Protein AF-A0A8J5UEW0-F1 (afdb_monomer_lite)

Organism: NCBI:txid561895

Sequence (190 aa):
MRRNKSIPKELTSQFRVSKKKMQLQKDLALNVPKNSNVEFRISSLPDLPTPSKELQELIFEYKLSSDLYLAMCPPKKQKLSKPKRGSKPINSFIAFRSFYTRAIRHPNYQREISQKLAKLWLTEPSKSIWDQYTESYNNYLSRGNKGLGLVDWLTKVLNIDLTEDIAISQDHFVKPFNSGTVQDIYLFDR

Foldseek 3Di:
DDDDDDDPPVPPDPPDPPPPPPPPDPPPPDDDDPDDPPPVPPPQQDDDDDFDPVLVVLLVVQLVVQVVVPVVDDDDPPDPDDQDPADDQDALLVLVLCQSCVSRPDPVSSVVSSVVSVVCVVVTPCSVSSRSLSVVVNVCSVVVPRPDDSNRVVCVSNVNDCVDPPCPPPPDDDPPPPPDDPPPPPPDDD

Structure (mmCIF, N/CA/C/O backbone):
data_AF-A0A8J5UEW0-F1
#
_entry.id   AF-A0A8J5UEW0-F1
#
loop_
_atom_site.group_PDB
_atom_site.id
_atom_site.type_symbol
_atom_site.label_atom_id
_atom_site.label_alt_id
_atom_site.label_comp_id
_atom_site.label_asym_id
_atom_site.label_entity_id
_atom_site.label_seq_id
_atom_site.pdbx_PDB_ins_code
_atom_site.Cartn_x
_atom_site.Cartn_y
_atom_site.Cartn_z
_atom_site.occupancy
_atom_site.B_iso_or_equiv
_atom_site.auth_seq_id
_atom_site.auth_comp_id
_atom_site.auth_asym_id
_atom_site.auth_atom_id
_atom_site.pdbx_PDB_model_num
ATOM 1 N N . MET A 1 1 ? 45.085 -36.847 19.190 1.00 43.69 1 MET A N 1
ATOM 2 C CA . MET A 1 1 ? 44.506 -37.822 18.236 1.00 43.69 1 MET A CA 1
ATOM 3 C C . MET A 1 1 ? 42.985 -37.689 18.213 1.00 43.69 1 MET A C 1
ATOM 5 O O . MET A 1 1 ? 42.349 -38.006 19.207 1.00 43.69 1 MET A O 1
ATOM 9 N N . ARG A 1 2 ? 42.393 -37.203 17.115 1.00 46.53 2 ARG A N 1
ATOM 10 C CA . ARG A 1 2 ? 40.935 -37.205 16.888 1.00 46.53 2 ARG A CA 1
ATOM 11 C C . ARG A 1 2 ? 40.666 -38.046 15.638 1.00 46.53 2 ARG A C 1
ATOM 13 O O . ARG A 1 2 ? 41.188 -37.729 14.577 1.00 46.53 2 ARG A O 1
ATOM 20 N N . ARG A 1 3 ? 39.933 -39.155 15.781 1.00 54.38 3 ARG A N 1
ATOM 21 C CA . ARG A 1 3 ? 39.561 -40.037 14.664 1.00 54.38 3 ARG A CA 1
ATOM 22 C C . ARG A 1 3 ? 38.287 -39.488 14.026 1.00 54.38 3 ARG A C 1
ATOM 24 O O . ARG A 1 3 ? 37.222 -39.563 14.634 1.00 54.38 3 ARG A O 1
ATOM 31 N N . ASN A 1 4 ? 38.398 -38.936 12.823 1.00 56.78 4 ASN A N 1
ATOM 32 C CA . ASN A 1 4 ? 37.230 -38.574 12.026 1.00 56.78 4 ASN A CA 1
ATOM 33 C C . ASN A 1 4 ? 36.592 -39.870 11.516 1.00 56.78 4 ASN A C 1
ATOM 35 O O . ASN A 1 4 ? 37.207 -40.603 10.745 1.00 56.78 4 ASN A O 1
ATOM 39 N N . LYS A 1 5 ? 35.380 -40.179 11.982 1.00 66.19 5 LYS A N 1
ATOM 40 C CA . LYS A 1 5 ? 34.593 -41.306 11.476 1.00 66.19 5 LYS A CA 1
ATOM 41 C C . LYS A 1 5 ? 34.018 -40.896 10.118 1.00 66.19 5 LYS A C 1
ATOM 43 O O . LYS A 1 5 ? 33.087 -40.097 10.070 1.00 66.19 5 LYS A O 1
ATOM 48 N N . SER A 1 6 ? 34.598 -41.387 9.025 1.00 67.44 6 SER A N 1
ATOM 49 C CA . SER A 1 6 ? 33.998 -41.277 7.695 1.00 67.44 6 SER A CA 1
ATOM 50 C C . SER A 1 6 ? 32.951 -42.375 7.534 1.00 67.44 6 SER A C 1
ATOM 52 O O . SER A 1 6 ? 33.201 -43.543 7.825 1.00 67.44 6 SER A O 1
ATOM 54 N N . ILE A 1 7 ? 31.751 -41.992 7.107 1.00 67.81 7 ILE A N 1
ATOM 55 C CA . ILE A 1 7 ? 30.693 -42.950 6.792 1.00 67.81 7 ILE A CA 1
ATOM 56 C C . ILE A 1 7 ? 31.033 -43.570 5.424 1.00 67.81 7 ILE A C 1
ATOM 58 O O . ILE A 1 7 ? 31.293 -42.816 4.479 1.00 67.81 7 ILE A O 1
ATOM 62 N N . PRO A 1 8 ? 31.061 -44.909 5.294 1.00 68.62 8 PRO A N 1
ATOM 63 C CA . PRO A 1 8 ? 31.272 -45.583 4.017 1.00 68.62 8 PRO A CA 1
ATOM 64 C C . PRO A 1 8 ? 30.223 -45.147 2.987 1.00 68.62 8 PRO A C 1
ATOM 66 O O . PRO A 1 8 ? 29.026 -45.137 3.274 1.00 68.62 8 PRO A O 1
ATOM 69 N N . LYS A 1 9 ? 30.667 -44.809 1.771 1.00 61.69 9 LYS A N 1
ATOM 70 C CA . LYS A 1 9 ? 29.805 -44.325 0.672 1.00 61.69 9 LYS A CA 1
ATOM 71 C C . LYS A 1 9 ? 28.766 -45.354 0.197 1.00 61.69 9 LYS A C 1
ATOM 73 O O . LYS A 1 9 ? 27.852 -44.998 -0.536 1.00 61.69 9 LYS A O 1
ATOM 78 N N . GLU A 1 10 ? 28.886 -46.603 0.634 1.00 64.31 10 GLU A N 1
ATOM 79 C CA . GLU A 1 10 ? 27.946 -47.683 0.320 1.00 64.31 10 GLU A CA 1
ATOM 80 C C . GLU A 1 10 ? 26.685 -47.662 1.201 1.00 64.31 10 GLU A C 1
ATOM 82 O O . GLU A 1 10 ? 25.682 -48.272 0.848 1.00 64.31 10 GLU A O 1
ATOM 87 N N . LEU A 1 11 ? 26.690 -46.916 2.315 1.00 60.38 11 LEU A N 1
ATOM 88 C CA . LEU A 1 11 ? 25.550 -46.823 3.241 1.00 60.38 11 LEU A CA 1
ATOM 89 C C . LEU A 1 11 ? 24.640 -45.611 2.989 1.00 60.38 11 LEU A C 1
ATOM 91 O O . LEU A 1 11 ? 23.626 -45.439 3.665 1.00 60.38 11 LEU A O 1
ATOM 95 N N . THR A 1 12 ? 24.957 -44.761 2.009 1.00 60.03 12 THR A N 1
ATOM 96 C CA . THR A 1 12 ? 24.064 -43.666 1.612 1.00 60.03 12 THR A CA 1
ATOM 97 C C . THR A 1 12 ? 23.025 -44.168 0.614 1.00 60.03 12 THR A C 1
ATOM 99 O O . THR A 1 12 ? 23.219 -44.085 -0.598 1.00 60.03 12 THR A O 1
ATOM 102 N N . SER A 1 13 ? 21.907 -44.678 1.134 1.00 64.50 13 SER A N 1
ATOM 103 C CA . SER A 1 13 ? 20.692 -44.937 0.355 1.00 64.50 13 SER A CA 1
ATOM 104 C C . SER A 1 13 ? 20.211 -43.637 -0.303 1.00 64.50 13 SER A C 1
ATOM 106 O O . SER A 1 13 ? 19.768 -42.701 0.368 1.00 64.50 13 SER A O 1
ATOM 108 N N . GLN A 1 14 ? 20.339 -43.547 -1.629 1.00 63.66 14 GLN A N 1
ATOM 109 C CA . GLN A 1 14 ? 19.833 -42.421 -2.409 1.00 63.66 14 GLN A CA 1
ATOM 110 C C . GLN A 1 14 ? 18.328 -42.592 -2.627 1.00 63.66 14 GLN A C 1
ATOM 112 O O . GLN A 1 14 ? 17.890 -43.149 -3.632 1.00 63.66 14 GLN A O 1
ATOM 117 N N . PHE A 1 15 ? 17.517 -42.075 -1.707 1.00 56.38 15 PHE A N 1
ATOM 118 C CA . PHE A 1 15 ? 16.085 -41.920 -1.947 1.00 56.38 15 PHE A CA 1
ATOM 119 C C . PHE A 1 15 ? 15.860 -40.881 -3.054 1.00 56.38 15 PHE A C 1
ATOM 121 O O . PHE A 1 15 ? 15.838 -39.673 -2.816 1.00 56.38 15 PHE A O 1
ATOM 128 N N . ARG A 1 16 ? 15.700 -41.343 -4.298 1.00 60.16 16 ARG A N 1
ATOM 129 C CA . ARG A 1 16 ? 15.224 -40.510 -5.407 1.00 60.16 16 ARG A CA 1
ATOM 130 C C . ARG A 1 16 ? 13.700 -40.486 -5.387 1.00 60.16 16 ARG A C 1
ATOM 132 O O . ARG A 1 16 ? 13.048 -41.417 -5.849 1.00 60.16 16 ARG A O 1
ATOM 139 N N . VAL A 1 17 ? 13.124 -39.397 -4.884 1.00 55.06 17 VAL A N 1
ATOM 140 C CA . VAL A 1 17 ? 11.688 -39.125 -5.028 1.00 55.06 17 VAL A CA 1
ATOM 141 C C . VAL A 1 17 ? 11.421 -38.726 -6.480 1.00 55.06 17 VAL A C 1
ATOM 143 O O . VAL A 1 17 ? 11.610 -37.575 -6.876 1.00 55.06 17 VAL A O 1
ATOM 146 N N . SER A 1 18 ? 11.001 -39.693 -7.294 1.00 58.31 18 SER A N 1
ATOM 147 C CA . SER A 1 18 ? 10.461 -39.428 -8.627 1.00 58.31 18 SER A CA 1
ATOM 148 C C . SER A 1 18 ? 9.127 -38.695 -8.481 1.00 58.31 18 SER A C 1
ATOM 150 O O . SER A 1 18 ? 8.118 -39.281 -8.090 1.00 58.31 18 SER A O 1
ATOM 152 N N . LYS A 1 19 ? 9.099 -37.393 -8.787 1.00 56.19 19 LYS A N 1
ATOM 153 C CA . LYS A 1 19 ? 7.843 -36.656 -8.967 1.00 56.19 19 LYS A CA 1
ATOM 154 C C . LYS A 1 19 ? 7.240 -37.063 -10.310 1.00 56.19 19 LYS A C 1
ATOM 156 O O . LYS A 1 19 ? 7.406 -36.362 -11.307 1.00 56.19 19 LYS A O 1
ATOM 161 N N . LYS A 1 20 ? 6.540 -38.198 -10.339 1.00 48.06 20 LYS A N 1
ATOM 162 C CA . LYS A 1 20 ? 5.693 -38.585 -11.470 1.00 48.06 20 LYS A CA 1
ATOM 163 C C . LYS A 1 20 ? 4.525 -37.595 -11.528 1.00 48.06 20 LYS A C 1
ATOM 165 O O . LYS A 1 20 ? 3.520 -37.761 -10.846 1.00 48.06 20 LYS A O 1
ATOM 170 N N . LYS A 1 21 ? 4.687 -36.509 -12.289 1.00 51.16 21 LYS A N 1
ATOM 171 C CA . LYS A 1 21 ? 3.573 -35.634 -12.675 1.00 51.16 21 LYS A CA 1
ATOM 172 C C . LYS A 1 21 ? 2.594 -36.510 -13.455 1.00 51.16 21 LYS A C 1
ATOM 174 O O . LYS A 1 21 ? 2.909 -36.917 -14.569 1.00 51.16 21 LYS A O 1
ATOM 179 N N . MET A 1 22 ? 1.440 -36.823 -12.868 1.00 47.78 22 MET A N 1
ATOM 180 C CA . MET A 1 22 ? 0.309 -37.325 -13.641 1.00 47.78 22 MET A CA 1
ATOM 181 C C . MET A 1 22 ? -0.036 -36.252 -14.674 1.00 47.78 22 MET A C 1
ATOM 183 O O . MET A 1 22 ? -0.517 -35.172 -14.330 1.00 47.78 22 MET A O 1
ATOM 187 N N . GLN A 1 23 ? 0.285 -36.518 -15.937 1.00 47.91 23 GLN A N 1
ATOM 188 C CA . GLN A 1 23 ? -0.307 -35.804 -17.056 1.00 47.91 23 GLN A CA 1
ATOM 189 C C . GLN A 1 23 ? -1.750 -36.288 -17.155 1.00 47.91 23 GLN A C 1
ATOM 191 O O . GLN A 1 23 ? -2.032 -37.344 -17.711 1.00 47.91 23 GLN A O 1
ATOM 196 N N . LEU A 1 24 ? -2.649 -35.528 -16.537 1.00 49.44 24 LEU A N 1
ATOM 197 C CA . LEU A 1 24 ? -4.068 -35.593 -16.841 1.00 49.44 24 LEU A CA 1
ATOM 198 C C . LEU A 1 24 ? -4.224 -35.143 -18.298 1.00 49.44 24 LEU A C 1
ATOM 200 O O . LEU A 1 24 ? -3.805 -34.037 -18.656 1.00 49.44 24 LEU A O 1
ATOM 204 N N . GLN A 1 25 ? -4.732 -36.056 -19.124 1.00 48.84 25 GLN A N 1
ATOM 205 C CA . GLN A 1 25 ? -5.026 -35.864 -20.540 1.00 48.84 25 GLN A CA 1
ATOM 206 C C . GLN A 1 25 ? -5.839 -34.578 -20.726 1.00 48.84 25 GLN A C 1
ATOM 208 O O . GLN A 1 25 ? -6.901 -34.403 -20.132 1.00 48.84 25 GLN A O 1
ATOM 213 N N . LYS A 1 26 ? -5.300 -33.654 -21.525 1.00 46.47 26 LYS A N 1
ATOM 214 C CA . LYS A 1 26 ? -5.971 -32.429 -21.969 1.00 46.47 26 LYS A CA 1
ATOM 215 C C .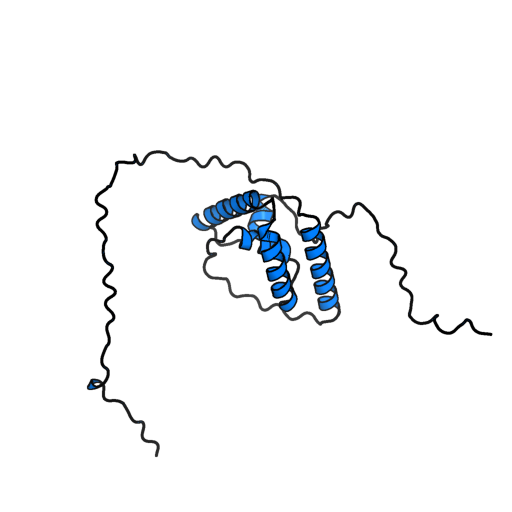 LYS A 1 26 ? -6.504 -32.647 -23.381 1.00 46.47 26 LYS A C 1
ATOM 217 O O . LYS A 1 26 ? -6.126 -31.927 -24.298 1.00 46.47 26 LYS A O 1
ATOM 222 N N . ASP A 1 27 ? -7.389 -33.620 -23.534 1.00 47.81 27 ASP A N 1
ATOM 223 C CA . ASP A 1 27 ? -8.123 -33.828 -24.779 1.00 47.81 27 ASP A CA 1
ATOM 224 C C . ASP A 1 27 ? -9.515 -33.212 -24.629 1.00 47.81 27 ASP A C 1
ATOM 226 O O . ASP A 1 27 ? -10.504 -33.889 -24.392 1.00 47.81 27 ASP A O 1
ATOM 230 N N . LEU A 1 28 ? -9.543 -31.878 -24.677 1.00 53.53 28 LEU A N 1
ATOM 231 C CA . LEU A 1 28 ? -10.716 -31.033 -24.943 1.00 53.53 28 LEU A CA 1
ATOM 232 C C . LEU A 1 28 ? -10.195 -29.637 -25.322 1.00 53.53 28 LEU A C 1
ATOM 234 O O . LEU A 1 28 ? -10.480 -28.617 -24.698 1.00 53.53 28 LEU A O 1
ATOM 238 N N . ALA A 1 29 ? -9.339 -29.609 -26.344 1.00 44.78 29 ALA A N 1
ATOM 239 C CA . ALA A 1 29 ? -8.960 -28.383 -27.026 1.00 44.78 29 ALA A CA 1
ATOM 240 C C . ALA A 1 29 ? -10.118 -27.968 -27.945 1.00 44.78 29 ALA A C 1
ATOM 242 O O . ALA A 1 29 ? -10.116 -28.236 -29.144 1.00 44.78 29 ALA A O 1
ATOM 243 N N . LEU A 1 30 ? -11.129 -27.319 -27.364 1.00 49.38 30 LEU A N 1
ATOM 244 C CA . LEU A 1 30 ? -12.015 -26.454 -28.132 1.00 49.38 30 LEU A CA 1
ATOM 245 C C . LEU A 1 30 ? -11.157 -25.338 -28.734 1.00 49.38 30 LEU A C 1
ATOM 247 O O . LEU A 1 30 ? -10.489 -24.592 -28.017 1.00 49.38 30 LEU A O 1
ATOM 251 N N . ASN A 1 31 ? -11.159 -25.288 -30.064 1.00 49.03 31 ASN A N 1
ATOM 252 C CA . ASN A 1 31 ? -10.613 -24.221 -30.889 1.00 49.03 31 ASN A CA 1
ATOM 253 C C . ASN A 1 31 ? -11.054 -22.850 -30.357 1.00 49.03 31 ASN A C 1
ATOM 255 O O . ASN A 1 31 ? -12.160 -22.396 -30.638 1.00 49.03 31 ASN A O 1
ATOM 259 N N . VAL A 1 32 ? -10.174 -22.176 -29.617 1.00 49.72 32 VAL A N 1
ATOM 260 C CA . VAL A 1 32 ? -10.282 -20.735 -29.392 1.00 49.72 32 VAL A CA 1
ATOM 261 C C . VAL A 1 32 ? -9.340 -20.075 -30.395 1.00 49.72 32 VAL A C 1
ATOM 263 O O . VAL A 1 32 ? -8.130 -20.320 -30.328 1.00 49.72 32 VAL A O 1
ATOM 266 N N . PRO A 1 33 ? -9.851 -19.275 -31.345 1.00 43.28 33 PRO A N 1
ATOM 267 C CA . PRO A 1 33 ? -9.000 -18.575 -32.288 1.00 43.28 33 PRO A CA 1
ATOM 268 C C . PRO A 1 33 ? -8.053 -17.642 -31.526 1.00 43.28 33 PRO A C 1
ATOM 270 O O . PRO A 1 33 ? -8.458 -16.664 -30.900 1.00 43.28 33 PRO A O 1
ATOM 273 N N . LYS A 1 34 ? -6.756 -17.959 -31.599 1.00 51.38 34 LYS A N 1
ATOM 274 C CA . LYS A 1 34 ? -5.645 -17.050 -31.308 1.00 51.38 34 LYS A CA 1
ATOM 275 C C . LYS A 1 34 ? -5.620 -15.969 -32.386 1.00 51.38 34 LYS A C 1
ATOM 277 O O . LYS A 1 34 ? -4.849 -16.063 -33.333 1.00 51.38 34 LYS A O 1
ATOM 282 N N . ASN A 1 35 ? -6.491 -14.975 -32.271 1.00 48.69 35 ASN A N 1
ATOM 283 C CA . ASN A 1 35 ? -6.256 -13.667 -32.867 1.00 48.69 35 ASN A CA 1
ATOM 284 C C . ASN A 1 35 ? -7.244 -12.643 -32.312 1.00 48.69 35 ASN A C 1
ATOM 286 O O . ASN A 1 35 ? -8.293 -12.365 -32.882 1.00 48.69 35 ASN A O 1
ATOM 290 N N . SER A 1 36 ? -6.848 -12.017 -31.217 1.00 48.09 36 SER A N 1
ATOM 291 C CA . SER A 1 36 ? -6.973 -10.576 -31.134 1.00 48.09 36 SER A CA 1
ATOM 292 C C . SER A 1 36 ? -5.679 -10.075 -30.519 1.00 48.09 36 SER A C 1
ATOM 294 O O . SER A 1 36 ? -5.287 -10.463 -29.418 1.00 48.09 36 SER A O 1
ATOM 296 N N . ASN A 1 37 ? -4.977 -9.228 -31.267 1.00 42.00 37 ASN A N 1
ATOM 297 C CA . ASN A 1 37 ? -4.178 -8.195 -30.643 1.00 42.00 37 ASN A CA 1
ATOM 298 C C . ASN A 1 37 ? -5.144 -7.454 -29.717 1.00 42.00 37 ASN A C 1
ATOM 300 O O . ASN A 1 37 ? -5.908 -6.603 -30.168 1.00 42.00 37 ASN A O 1
ATOM 304 N N . VAL A 1 38 ? -5.177 -7.837 -28.439 1.00 45.97 38 VAL A N 1
ATOM 305 C CA . VAL A 1 38 ? -5.709 -6.975 -27.392 1.00 45.97 38 VAL A CA 1
ATOM 306 C C . VAL A 1 38 ? -4.679 -5.868 -27.295 1.00 45.97 38 VAL A C 1
ATOM 308 O O . VAL A 1 38 ? -3.729 -5.914 -26.516 1.00 45.97 38 VAL A O 1
ATOM 311 N N . GLU A 1 39 ? -4.812 -4.922 -28.215 1.00 41.97 39 GLU A N 1
ATOM 312 C CA . GLU A 1 39 ? -4.290 -3.587 -28.081 1.00 41.97 39 GLU A CA 1
ATOM 313 C C . GLU A 1 39 ? -4.858 -3.117 -26.746 1.00 41.97 39 GLU A C 1
ATOM 315 O O . GLU A 1 39 ? -6.046 -2.811 -26.627 1.00 41.97 39 GLU A O 1
ATOM 320 N N . PHE A 1 40 ? -4.048 -3.250 -25.691 1.00 47.25 40 PHE A N 1
ATOM 321 C CA . PHE A 1 40 ? -4.370 -2.715 -24.385 1.00 47.25 40 PHE A CA 1
ATOM 322 C C . PHE A 1 40 ? -4.591 -1.238 -24.640 1.00 47.25 40 PHE A C 1
ATOM 324 O O . PHE A 1 40 ? -3.628 -0.489 -24.805 1.00 47.25 40 PHE A O 1
ATOM 331 N N . ARG A 1 41 ? -5.860 -0.838 -24.755 1.00 45.38 41 ARG A N 1
ATOM 332 C CA . ARG A 1 41 ? -6.249 0.557 -24.681 1.00 45.38 41 ARG A CA 1
ATOM 333 C C . ARG A 1 41 ? -5.674 1.008 -23.358 1.00 45.38 41 ARG A C 1
ATOM 335 O O . ARG A 1 41 ? -6.154 0.595 -22.307 1.00 45.38 41 ARG A O 1
ATOM 342 N N . ILE A 1 42 ? -4.572 1.745 -23.422 1.00 51.62 42 ILE A N 1
ATOM 343 C CA . ILE A 1 42 ? -3.993 2.401 -22.265 1.00 51.62 42 ILE A CA 1
ATOM 344 C C . ILE A 1 42 ? -5.016 3.484 -21.942 1.00 51.62 42 ILE A C 1
ATOM 346 O O . ILE A 1 42 ? -4.916 4.612 -22.412 1.00 51.62 42 ILE A O 1
ATOM 350 N N . SER A 1 43 ? -6.073 3.106 -21.223 1.00 58.41 43 SER A N 1
ATOM 351 C CA . SER A 1 43 ? -6.799 4.048 -20.398 1.00 58.41 43 SER A CA 1
ATOM 352 C C . SER A 1 43 ? -5.726 4.735 -19.570 1.00 58.41 43 SER A C 1
ATOM 354 O O . SER A 1 43 ? -4.924 4.055 -18.920 1.00 58.41 43 SER A O 1
ATOM 356 N N . SER A 1 44 ? -5.645 6.059 -19.684 1.00 74.44 44 SER A N 1
ATOM 357 C CA . SER A 1 44 ? -4.812 6.876 -18.808 1.00 74.44 44 SER A CA 1
ATOM 358 C C . SER A 1 44 ? -4.969 6.362 -17.380 1.00 74.44 44 SER A C 1
ATOM 360 O O . SER A 1 44 ? -6.095 6.075 -16.963 1.00 74.44 44 SER A O 1
ATOM 362 N N . LEU A 1 45 ? -3.851 6.164 -16.673 1.00 84.19 45 LEU A N 1
ATOM 363 C CA . LEU A 1 45 ? -3.927 5.652 -15.310 1.00 84.19 45 LEU A CA 1
ATOM 364 C C . LEU A 1 45 ? -4.833 6.569 -14.479 1.00 84.19 45 LEU A C 1
ATOM 366 O O . LEU A 1 45 ? -4.759 7.786 -14.650 1.00 84.19 45 LEU A O 1
ATOM 370 N N . PRO A 1 46 ? -5.687 5.998 -13.616 1.00 87.38 46 PRO A N 1
ATOM 371 C CA . PRO A 1 46 ? -6.559 6.795 -12.770 1.00 87.38 46 PRO A CA 1
ATOM 372 C C . PRO A 1 46 ? -5.731 7.672 -11.829 1.00 87.38 46 PRO A C 1
ATOM 374 O O . PRO A 1 46 ? -4.628 7.291 -11.417 1.00 87.38 46 PRO A O 1
ATOM 377 N N . ASP A 1 47 ? -6.295 8.812 -11.446 1.00 87.94 47 ASP A N 1
ATOM 378 C CA . ASP A 1 47 ? -5.727 9.663 -10.404 1.00 87.94 47 ASP A CA 1
ATOM 379 C C . ASP A 1 47 ? -5.663 8.928 -9.062 1.00 87.94 47 ASP A C 1
ATOM 381 O O . ASP A 1 47 ? -6.374 7.940 -8.835 1.00 87.94 47 ASP A O 1
ATOM 385 N N . LEU A 1 48 ? -4.797 9.412 -8.165 1.00 87.44 48 LEU A N 1
ATOM 386 C CA . LEU A 1 48 ? -4.660 8.819 -6.839 1.00 87.44 48 LEU A CA 1
ATOM 387 C C . LEU A 1 48 ? -6.013 8.805 -6.117 1.00 87.44 48 LEU A C 1
ATOM 389 O O . LEU A 1 48 ? -6.680 9.839 -6.039 1.00 87.44 48 LEU A O 1
ATOM 393 N N . PRO A 1 49 ? -6.404 7.665 -5.525 1.00 89.06 49 PRO A N 1
ATOM 394 C CA . PRO A 1 49 ? -7.637 7.600 -4.770 1.00 89.06 49 PRO A CA 1
ATOM 395 C C . PRO A 1 49 ? -7.526 8.462 -3.515 1.00 89.06 49 PRO A C 1
ATOM 397 O O . PRO A 1 49 ? -6.530 8.392 -2.786 1.00 89.06 49 PRO A O 1
ATOM 400 N N . THR A 1 50 ? -8.581 9.220 -3.220 1.00 86.50 50 THR A N 1
ATOM 401 C CA . THR A 1 50 ? -8.706 9.906 -1.934 1.00 86.50 50 THR A CA 1
ATOM 402 C C . THR A 1 50 ? -8.771 8.855 -0.821 1.00 86.50 50 THR A C 1
ATOM 404 O O . THR A 1 50 ? -9.695 8.036 -0.821 1.00 86.50 50 THR A O 1
ATOM 407 N N . PRO A 1 51 ? -7.810 8.833 0.121 1.00 87.25 51 PRO A N 1
ATOM 408 C CA . PRO A 1 51 ? -7.805 7.843 1.189 1.00 87.25 51 PRO A CA 1
ATOM 409 C C . PRO A 1 51 ? -9.007 8.045 2.116 1.00 87.25 51 PRO A C 1
ATOM 411 O O . PRO A 1 51 ? -9.406 9.181 2.381 1.00 87.25 51 PRO A O 1
ATOM 414 N N . SER A 1 52 ? -9.562 6.949 2.635 1.00 88.31 52 SER A N 1
ATOM 415 C CA . SER A 1 52 ? -10.620 6.991 3.650 1.00 88.31 52 SER A CA 1
ATOM 416 C C . SER A 1 52 ? -10.154 7.727 4.916 1.00 88.31 52 SER A C 1
ATOM 418 O O . SER A 1 52 ? -8.963 7.747 5.225 1.00 88.31 52 SER A O 1
ATOM 420 N N . LYS A 1 53 ? -11.080 8.338 5.670 1.00 88.25 53 LYS A N 1
ATOM 421 C CA . LYS A 1 53 ? -10.735 9.083 6.901 1.00 88.25 53 LYS A CA 1
ATOM 422 C C . LYS A 1 53 ? -9.963 8.218 7.900 1.00 88.25 53 LYS A C 1
ATOM 424 O O . LYS A 1 53 ? -8.930 8.637 8.403 1.00 88.25 53 LYS A O 1
ATOM 429 N N . GLU A 1 54 ? -10.410 6.979 8.090 1.00 89.19 54 GLU A N 1
ATOM 430 C CA . GLU A 1 54 ? -9.751 6.006 8.966 1.00 89.19 54 GLU A CA 1
ATOM 431 C C . GLU A 1 54 ? -8.307 5.713 8.518 1.00 89.19 54 GLU A C 1
ATOM 433 O O . GLU A 1 54 ? -7.387 5.652 9.333 1.00 89.19 54 GLU A O 1
ATOM 438 N N . LEU A 1 55 ? -8.080 5.590 7.205 1.00 89.88 55 LEU A N 1
ATOM 439 C CA . LEU A 1 55 ? -6.746 5.408 6.640 1.00 89.88 55 LEU A CA 1
ATOM 440 C C . LEU A 1 55 ? -5.867 6.651 6.840 1.00 89.88 55 LEU A C 1
ATOM 442 O O . LEU A 1 55 ? -4.693 6.513 7.179 1.00 89.88 55 LEU A O 1
ATOM 446 N N . GLN A 1 56 ? -6.419 7.852 6.653 1.00 90.19 56 GLN A N 1
ATOM 447 C CA . GLN A 1 56 ? -5.702 9.113 6.866 1.00 90.19 56 GLN A CA 1
ATOM 448 C C . GLN A 1 56 ? -5.250 9.268 8.321 1.00 90.19 56 GLN A C 1
ATOM 450 O O . GLN A 1 56 ? -4.071 9.527 8.565 1.00 90.19 56 GLN A O 1
ATOM 455 N N . GLU A 1 57 ? -6.160 9.059 9.273 1.00 90.81 57 GLU A N 1
ATOM 456 C CA . GLU A 1 57 ? -5.880 9.124 10.711 1.00 90.81 57 GLU A CA 1
ATOM 457 C C . GLU A 1 57 ? -4.801 8.115 11.110 1.00 90.81 57 GLU A C 1
ATOM 459 O O . GLU A 1 57 ? -3.828 8.474 11.775 1.00 90.81 57 GLU A O 1
ATOM 464 N N . LEU A 1 58 ? -4.914 6.877 10.617 1.00 90.94 58 LEU A N 1
ATOM 465 C CA . LEU A 1 58 ? -3.929 5.831 10.857 1.00 90.94 58 LEU A CA 1
ATOM 466 C C . LEU A 1 58 ? -2.534 6.237 10.364 1.00 90.94 58 LEU A C 1
ATOM 468 O O . LEU A 1 58 ? -1.543 6.094 11.078 1.00 90.94 58 LEU A O 1
ATOM 472 N N . ILE A 1 59 ? -2.430 6.712 9.123 1.00 89.75 59 ILE A N 1
ATOM 473 C CA . ILE A 1 59 ? -1.139 7.105 8.547 1.00 89.75 59 ILE A CA 1
ATOM 474 C C . ILE A 1 59 ? -0.549 8.274 9.334 1.00 89.75 59 ILE A C 1
ATOM 476 O O . ILE A 1 59 ? 0.650 8.271 9.617 1.00 89.75 59 ILE A O 1
ATOM 480 N N . PHE A 1 60 ? -1.381 9.248 9.703 1.00 89.06 60 PHE A N 1
ATOM 481 C CA . PHE A 1 60 ? -0.965 10.417 10.464 1.00 89.06 60 PHE A CA 1
ATOM 482 C C . PHE A 1 60 ? -0.411 10.038 11.845 1.00 89.06 60 PHE A C 1
ATOM 484 O O . PHE A 1 60 ? 0.698 10.452 12.187 1.00 89.06 60 PHE A O 1
ATOM 491 N N . GLU A 1 61 ? -1.116 9.185 12.595 1.00 89.75 61 GLU A N 1
ATOM 492 C CA . GLU A 1 61 ? -0.696 8.685 13.912 1.00 89.75 61 GLU A CA 1
ATOM 493 C C . GLU A 1 61 ? 0.701 8.040 13.851 1.00 89.75 61 GLU A C 1
ATOM 495 O O . GLU A 1 61 ? 1.601 8.359 14.639 1.00 89.75 61 GLU A O 1
ATOM 500 N N . TYR A 1 62 ? 0.916 7.156 12.874 1.00 89.19 62 TYR A N 1
ATOM 501 C CA . TYR A 1 62 ? 2.188 6.447 12.727 1.00 89.19 62 TYR A CA 1
ATOM 502 C C . TYR A 1 62 ? 3.304 7.316 12.153 1.00 89.19 62 TYR A C 1
ATOM 504 O O . TYR A 1 62 ? 4.472 7.082 12.477 1.00 89.19 62 TYR A O 1
ATOM 512 N N . LYS A 1 63 ? 2.978 8.308 11.318 1.00 86.69 63 LYS A N 1
ATOM 513 C CA . LYS A 1 63 ? 3.950 9.286 10.821 1.00 86.69 63 LYS A CA 1
ATOM 514 C C . LYS A 1 63 ? 4.480 10.124 11.982 1.00 86.69 63 LYS A C 1
ATOM 516 O O . LYS A 1 63 ? 5.682 10.099 12.226 1.00 86.69 63 LYS A O 1
ATOM 521 N N . LEU A 1 64 ? 3.589 10.719 12.779 1.00 85.69 64 LEU A N 1
ATOM 522 C CA . LEU A 1 64 ? 3.954 11.491 13.970 1.00 85.69 64 LEU A CA 1
ATOM 523 C C . LEU A 1 64 ? 4.804 10.662 14.945 1.00 85.69 64 LEU A C 1
ATOM 525 O O . LEU A 1 64 ? 5.864 11.098 15.389 1.00 85.69 64 LEU A O 1
ATOM 529 N N . SER A 1 65 ? 4.382 9.427 15.223 1.00 85.00 65 SER A N 1
ATOM 530 C CA . SER A 1 65 ? 5.117 8.512 16.105 1.00 85.00 65 SER A CA 1
ATOM 531 C C . SER A 1 65 ? 6.507 8.156 15.563 1.00 85.00 65 SER A C 1
ATOM 533 O O . SER A 1 65 ? 7.470 8.036 16.326 1.00 85.00 65 SER A O 1
ATOM 535 N N . SER A 1 66 ? 6.629 7.977 14.244 1.00 83.69 66 SER A N 1
ATOM 536 C CA . SER A 1 66 ? 7.903 7.710 13.571 1.00 83.69 66 SER A CA 1
ATOM 537 C C . SER A 1 66 ? 8.832 8.923 13.627 1.00 83.69 66 SER A C 1
ATOM 539 O O . SER A 1 66 ? 10.025 8.752 13.874 1.00 83.69 66 SER A O 1
ATOM 541 N N . ASP A 1 67 ? 8.303 10.129 13.436 1.00 82.12 67 ASP A N 1
ATOM 542 C CA . ASP A 1 67 ? 9.080 11.370 13.426 1.00 82.12 67 ASP A CA 1
ATOM 543 C C . ASP A 1 67 ? 9.591 11.722 14.827 1.00 82.12 67 ASP A C 1
ATOM 545 O O . ASP A 1 67 ? 10.776 12.012 14.996 1.00 82.12 67 ASP A O 1
ATOM 549 N N . LEU A 1 68 ? 8.751 11.572 15.857 1.00 82.81 68 LEU A N 1
ATOM 550 C CA . LEU A 1 68 ? 9.165 11.720 17.257 1.00 82.81 68 LEU A CA 1
ATOM 551 C C . LEU A 1 68 ? 10.271 10.726 17.626 1.00 82.81 68 LEU A C 1
ATOM 553 O O . LEU A 1 68 ? 11.253 11.087 18.274 1.00 82.81 68 LEU A O 1
ATOM 557 N N . TYR A 1 69 ? 10.155 9.474 17.177 1.00 80.12 69 TYR A N 1
ATOM 558 C CA . TYR A 1 69 ? 11.203 8.479 17.395 1.00 80.12 69 TYR A CA 1
ATOM 559 C C . TYR A 1 69 ? 12.523 8.876 16.718 1.00 80.12 69 TYR A C 1
ATOM 561 O O . TYR A 1 69 ? 13.592 8.724 17.311 1.00 80.12 69 TYR A O 1
ATOM 569 N N . LEU A 1 70 ? 12.460 9.389 15.485 1.00 78.81 70 LEU A N 1
ATOM 570 C CA . LEU A 1 70 ? 13.636 9.861 14.752 1.00 78.81 70 LEU A CA 1
ATOM 571 C C . LEU A 1 70 ? 14.270 11.099 15.396 1.00 78.81 70 LEU A C 1
ATOM 573 O O . LEU A 1 70 ? 15.489 11.213 15.363 1.00 78.81 70 LEU A O 1
ATOM 577 N N . ALA A 1 71 ? 13.483 11.986 16.007 1.00 80.56 71 ALA A N 1
ATOM 578 C CA . ALA A 1 71 ? 14.002 13.134 16.749 1.00 80.56 71 ALA A CA 1
ATOM 579 C C . ALA A 1 71 ? 14.747 12.714 18.030 1.00 80.56 71 ALA A C 1
ATOM 581 O O . ALA A 1 71 ? 15.753 13.319 18.392 1.00 80.56 71 ALA A O 1
ATOM 582 N N . MET A 1 72 ? 14.284 11.655 18.702 1.00 80.00 72 MET A N 1
ATOM 583 C CA . MET A 1 72 ? 14.889 11.161 19.947 1.00 80.00 72 MET A CA 1
ATOM 584 C C . MET A 1 72 ? 16.092 10.233 19.734 1.00 80.00 72 MET A C 1
ATOM 586 O O . MET A 1 72 ? 16.879 10.024 20.657 1.00 80.00 72 MET A O 1
ATOM 590 N N . CYS A 1 73 ? 16.239 9.636 18.549 1.00 73.19 73 CYS A N 1
ATOM 591 C CA . CYS A 1 73 ? 17.297 8.672 18.261 1.00 73.19 73 CYS A CA 1
ATOM 592 C C . CYS A 1 73 ? 18.297 9.229 17.240 1.00 73.19 73 CYS A C 1
ATOM 594 O O . CYS A 1 73 ? 17.889 9.701 16.182 1.00 73.19 73 CYS A O 1
ATOM 596 N N . PRO A 1 74 ? 19.617 9.091 17.465 1.00 69.12 74 PRO A N 1
ATOM 597 C CA . PRO A 1 74 ? 20.600 9.533 16.486 1.00 69.12 74 PRO A CA 1
ATOM 598 C C . PRO A 1 74 ? 20.403 8.798 15.149 1.00 69.12 74 PRO A C 1
ATOM 600 O O . PRO A 1 74 ? 20.086 7.597 15.139 1.00 69.12 74 PRO A O 1
ATOM 603 N N . PRO A 1 75 ? 20.613 9.479 14.007 1.00 67.75 75 PRO A N 1
ATOM 604 C CA . PRO A 1 75 ? 20.394 8.896 12.694 1.00 67.75 75 PRO A CA 1
ATOM 605 C C . PRO A 1 75 ? 21.297 7.676 12.512 1.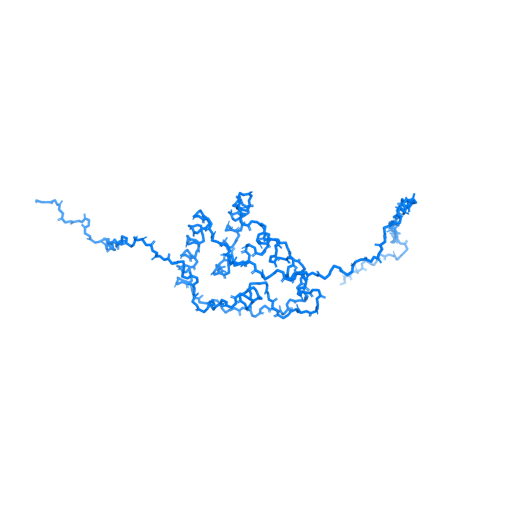00 67.75 75 PRO A C 1
ATOM 607 O O . PRO A 1 75 ? 22.523 7.769 12.410 1.00 67.75 75 PRO A O 1
ATOM 610 N N . LYS A 1 76 ? 20.689 6.488 12.456 1.00 67.31 76 LYS A N 1
ATOM 611 C CA . LYS A 1 76 ? 21.415 5.275 12.078 1.00 67.31 76 LYS A CA 1
ATOM 612 C C . LYS A 1 76 ? 21.795 5.405 10.609 1.00 67.31 76 LYS A C 1
ATOM 614 O O . LYS A 1 76 ? 20.923 5.601 9.764 1.00 67.31 76 LYS A O 1
ATOM 619 N N . LYS A 1 77 ? 23.091 5.264 10.301 1.00 64.50 77 LYS A N 1
ATOM 620 C CA . LYS A 1 77 ? 23.592 5.212 8.920 1.00 64.50 77 LYS A CA 1
ATOM 621 C C . LYS A 1 77 ? 22.756 4.199 8.138 1.00 64.50 77 LYS A C 1
ATOM 623 O O . LYS A 1 77 ? 22.767 3.007 8.461 1.00 64.50 77 LYS A O 1
ATOM 628 N N . GLN A 1 78 ? 22.010 4.675 7.143 1.00 59.25 78 GLN A N 1
ATOM 629 C CA . GLN A 1 78 ? 21.260 3.804 6.250 1.00 59.25 78 GLN A CA 1
ATOM 630 C C . GLN A 1 78 ? 22.273 2.904 5.545 1.00 59.25 78 GLN A C 1
ATOM 632 O O . GLN A 1 78 ? 23.105 3.365 4.766 1.00 59.25 78 GLN A O 1
ATOM 637 N N . LYS A 1 79 ? 22.254 1.605 5.857 1.00 55.91 79 LYS A N 1
ATOM 638 C CA . LYS A 1 79 ? 23.023 0.636 5.078 1.00 55.91 79 LYS A CA 1
ATOM 639 C C . LYS A 1 79 ? 22.439 0.667 3.673 1.00 55.91 79 LYS A C 1
ATOM 641 O O . LYS A 1 79 ? 21.259 0.354 3.523 1.00 55.91 79 LYS A O 1
ATOM 646 N N . LEU A 1 80 ? 23.246 1.034 2.673 1.00 53.34 80 LEU A N 1
ATOM 647 C CA . LEU A 1 80 ? 22.844 0.922 1.274 1.00 53.34 80 LEU A CA 1
ATOM 648 C C . LEU A 1 80 ? 22.366 -0.513 1.049 1.00 53.34 80 LEU A C 1
ATOM 650 O O . LEU A 1 80 ? 23.141 -1.471 1.140 1.00 53.34 80 LEU A O 1
ATOM 654 N N . SER A 1 81 ? 21.062 -0.675 0.833 1.00 58.25 81 SER A N 1
ATOM 655 C CA . SER A 1 81 ? 20.512 -1.981 0.519 1.00 58.25 81 SER A CA 1
ATOM 656 C C . SER A 1 81 ? 21.107 -2.409 -0.814 1.00 58.25 81 SER A C 1
ATOM 658 O O . SER A 1 81 ? 21.013 -1.667 -1.791 1.00 58.25 81 SER A O 1
ATOM 660 N N . LYS A 1 82 ? 21.724 -3.593 -0.856 1.00 54.97 82 LYS A N 1
ATOM 661 C CA . LYS A 1 82 ? 22.228 -4.175 -2.105 1.00 54.97 82 LYS A CA 1
ATOM 662 C C . LYS A 1 82 ? 21.123 -4.129 -3.173 1.00 54.97 82 LYS A C 1
ATOM 664 O O . LYS A 1 82 ? 19.963 -4.371 -2.820 1.00 54.97 82 LYS A O 1
ATOM 669 N N . PRO A 1 83 ? 21.456 -3.872 -4.451 1.00 54.22 83 PRO A N 1
ATOM 670 C CA . PRO A 1 83 ? 20.467 -3.837 -5.521 1.00 54.22 83 PRO A CA 1
ATOM 671 C C . PRO A 1 83 ? 19.688 -5.158 -5.528 1.00 54.22 83 PRO A C 1
ATOM 673 O O . PRO A 1 83 ? 20.264 -6.243 -5.665 1.00 54.22 83 PRO A O 1
ATOM 676 N N . LYS A 1 84 ? 18.373 -5.081 -5.295 1.00 59.47 84 LYS A N 1
ATOM 677 C CA . LYS A 1 84 ? 17.500 -6.258 -5.300 1.00 59.47 84 LYS A CA 1
ATOM 678 C C . LYS A 1 84 ? 17.488 -6.826 -6.719 1.00 59.47 84 LYS A C 1
ATOM 680 O O . LYS A 1 84 ? 17.124 -6.139 -7.667 1.00 59.47 84 LYS A O 1
ATOM 685 N N . ARG A 1 85 ? 17.893 -8.090 -6.868 1.00 54.50 85 ARG A N 1
ATOM 686 C CA . ARG A 1 85 ? 17.802 -8.814 -8.144 1.00 54.50 85 ARG A CA 1
ATOM 687 C C . ARG A 1 85 ? 16.334 -8.884 -8.558 1.00 54.50 85 ARG A C 1
ATOM 689 O O . ARG A 1 85 ? 15.564 -9.471 -7.811 1.00 54.50 85 ARG A O 1
ATOM 696 N N . GLY A 1 86 ? 15.999 -8.318 -9.720 1.00 60.53 86 GLY A N 1
ATOM 697 C CA . GLY A 1 86 ? 14.701 -8.429 -10.395 1.00 60.53 86 GLY A CA 1
ATOM 698 C C . GLY A 1 86 ? 13.486 -8.107 -9.523 1.00 60.53 86 GLY A C 1
ATOM 699 O O . GLY A 1 86 ? 13.065 -8.925 -8.708 1.00 60.53 86 GLY A O 1
ATOM 700 N N . SER A 1 87 ? 12.864 -6.949 -9.737 1.00 72.12 87 SER A N 1
ATOM 701 C CA . SER A 1 87 ? 11.534 -6.674 -9.193 1.00 72.12 87 SER A CA 1
ATOM 702 C C . SER A 1 87 ? 10.569 -7.775 -9.637 1.00 72.12 87 SER A C 1
ATOM 704 O O . SER A 1 87 ? 10.413 -8.065 -10.824 1.00 72.12 87 SER A O 1
ATOM 706 N N . LYS A 1 88 ? 9.988 -8.460 -8.653 1.00 83.81 88 LYS A N 1
ATOM 707 C CA . LYS A 1 88 ? 8.937 -9.447 -8.886 1.00 83.81 88 LYS A CA 1
ATOM 708 C C . LYS A 1 88 ? 7.623 -8.705 -9.126 1.00 83.81 88 LYS A C 1
ATOM 710 O O . LYS A 1 88 ? 7.455 -7.630 -8.547 1.00 83.81 88 LYS A O 1
ATOM 715 N N . PRO A 1 89 ? 6.695 -9.291 -9.897 1.00 88.56 89 PRO A N 1
ATOM 716 C CA . PRO A 1 89 ? 5.323 -8.820 -9.916 1.00 88.56 89 PRO A CA 1
ATOM 717 C C . PRO A 1 89 ? 4.761 -8.737 -8.496 1.00 88.56 89 PRO A C 1
ATOM 719 O O . PRO A 1 89 ? 5.081 -9.574 -7.642 1.00 88.56 89 PRO A O 1
ATOM 722 N N . ILE A 1 90 ? 3.942 -7.726 -8.244 1.00 92.44 90 ILE A N 1
ATOM 723 C CA . ILE A 1 90 ? 3.312 -7.487 -6.945 1.00 92.44 90 ILE A CA 1
ATOM 724 C C . ILE A 1 90 ? 1.795 -7.427 -7.084 1.00 92.44 90 ILE A C 1
ATOM 726 O O . ILE A 1 90 ? 1.271 -7.186 -8.169 1.00 92.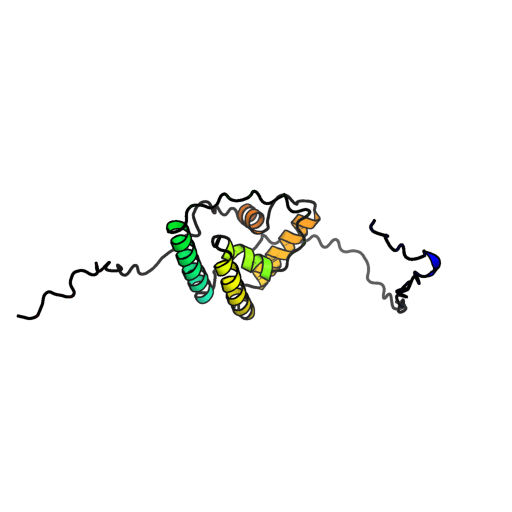44 90 ILE A O 1
ATOM 730 N N . ASN A 1 91 ? 1.104 -7.677 -5.973 1.00 94.69 91 ASN A N 1
ATOM 731 C CA . ASN A 1 91 ? -0.347 -7.546 -5.884 1.00 94.69 91 ASN A CA 1
ATOM 732 C C . ASN A 1 91 ? -0.749 -6.150 -5.382 1.00 94.69 91 ASN A C 1
ATOM 734 O O . ASN A 1 91 ? 0.086 -5.410 -4.845 1.00 94.69 91 ASN A O 1
ATOM 738 N N . SER A 1 92 ? -2.028 -5.812 -5.542 1.00 94.94 92 SER A N 1
ATOM 739 C CA . SER A 1 92 ? -2.605 -4.512 -5.183 1.00 94.94 92 SER A CA 1
ATOM 740 C C . SER A 1 92 ? -2.428 -4.149 -3.719 1.00 94.94 92 SER A C 1
ATOM 742 O O . SER A 1 92 ? -2.031 -3.027 -3.417 1.00 94.94 92 SER A O 1
ATOM 744 N N . PHE A 1 93 ? -2.574 -5.107 -2.802 1.00 94.62 93 PHE A N 1
ATOM 745 C CA . PHE A 1 93 ? -2.304 -4.858 -1.385 1.00 94.62 93 PHE A CA 1
ATOM 746 C C . PHE A 1 93 ? -0.843 -4.456 -1.122 1.00 94.62 93 PHE A C 1
ATOM 748 O O . PHE A 1 93 ? -0.571 -3.561 -0.323 1.00 94.62 93 PHE A O 1
ATOM 755 N N . ILE A 1 94 ? 0.126 -5.089 -1.790 1.00 94.00 94 ILE A N 1
ATOM 756 C CA . ILE A 1 94 ? 1.539 -4.718 -1.659 1.00 94.00 94 ILE A CA 1
ATOM 757 C C . ILE A 1 94 ? 1.774 -3.311 -2.208 1.00 94.00 94 ILE A C 1
ATOM 759 O O . ILE A 1 94 ? 2.559 -2.576 -1.607 1.00 94.00 94 ILE A O 1
ATOM 763 N N . ALA A 1 95 ? 1.100 -2.918 -3.289 1.00 93.69 95 ALA A N 1
ATOM 764 C CA . ALA A 1 95 ? 1.169 -1.557 -3.811 1.00 93.69 95 ALA A CA 1
ATOM 765 C C . ALA A 1 95 ? 0.595 -0.537 -2.821 1.00 93.69 95 ALA A C 1
ATOM 767 O O . ALA A 1 95 ? 1.322 0.361 -2.396 1.00 93.69 95 ALA A O 1
ATOM 768 N N . PHE A 1 96 ? -0.642 -0.766 -2.376 1.00 94.38 96 PHE A N 1
ATOM 769 C CA . PHE A 1 96 ? -1.348 0.010 -1.357 1.00 94.38 96 PHE A CA 1
ATOM 770 C C . PHE A 1 96 ? -0.482 0.20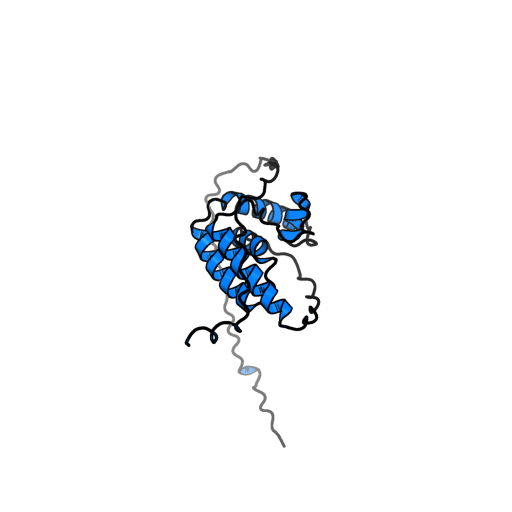8 -0.110 1.00 94.38 96 PHE A C 1
ATOM 772 O O . PHE A 1 96 ? -0.158 1.329 0.285 1.00 94.38 96 PHE A O 1
ATOM 779 N N . ARG A 1 97 ? 0.003 -0.896 0.469 1.00 93.44 97 ARG A N 1
ATOM 780 C CA . ARG A 1 97 ? 0.857 -0.873 1.657 1.00 93.44 97 ARG A CA 1
ATOM 781 C C . ARG A 1 97 ? 2.145 -0.098 1.405 1.00 93.44 97 ARG A C 1
ATOM 783 O O . ARG A 1 97 ? 2.542 0.697 2.248 1.00 93.44 97 ARG A O 1
ATOM 790 N N . SER A 1 98 ? 2.820 -0.331 0.279 1.00 91.12 98 SER A N 1
ATOM 791 C CA . SER A 1 98 ? 4.104 0.323 -0.018 1.00 91.12 98 SER A CA 1
ATOM 792 C C . SER A 1 98 ? 3.954 1.832 -0.187 1.00 91.12 98 SER A C 1
ATOM 794 O O . SER A 1 98 ? 4.837 2.575 0.233 1.00 91.12 98 SER A O 1
ATOM 796 N N . PHE A 1 99 ? 2.840 2.280 -0.763 1.00 92.06 99 PHE A N 1
ATOM 797 C CA . PHE A 1 99 ? 2.547 3.694 -0.941 1.00 92.06 99 PHE A CA 1
ATOM 798 C C . PHE A 1 99 ? 2.308 4.399 0.400 1.00 92.06 99 PHE A C 1
ATOM 800 O O . PHE A 1 99 ? 3.030 5.338 0.734 1.00 92.06 99 PHE A O 1
ATOM 807 N N . TYR A 1 100 ? 1.375 3.899 1.214 1.00 90.31 100 TYR A N 1
ATOM 808 C CA . TYR A 1 100 ? 0.985 4.561 2.465 1.00 90.31 100 TYR A CA 1
ATOM 809 C C . TYR A 1 100 ? 2.004 4.415 3.601 1.00 90.31 100 TYR A C 1
ATOM 811 O O . TYR A 1 100 ? 2.032 5.230 4.518 1.00 90.31 100 TYR A O 1
ATOM 819 N N . THR A 1 101 ? 2.888 3.416 3.541 1.00 90.12 101 THR A N 1
ATOM 820 C CA . THR A 1 101 ? 3.944 3.232 4.554 1.00 90.12 101 THR A CA 1
ATOM 821 C C . THR A 1 101 ? 5.281 3.874 4.194 1.00 90.12 101 THR A C 1
ATOM 823 O O . THR A 1 101 ? 6.220 3.771 4.981 1.00 90.12 101 THR A O 1
ATOM 826 N N . ARG A 1 102 ? 5.401 4.559 3.044 1.00 87.62 102 ARG A N 1
ATOM 827 C CA . ARG A 1 102 ? 6.691 5.080 2.552 1.00 87.62 102 ARG A CA 1
ATOM 828 C C . ARG A 1 102 ? 7.405 5.993 3.557 1.00 87.62 102 ARG A C 1
ATOM 830 O O . ARG A 1 102 ? 8.624 5.904 3.693 1.00 87.62 102 ARG A O 1
ATOM 837 N N . ALA A 1 103 ? 6.663 6.856 4.248 1.00 81.25 103 ALA A N 1
ATOM 838 C CA . ALA A 1 103 ? 7.221 7.801 5.218 1.00 81.25 103 ALA A CA 1
ATOM 839 C C . ALA A 1 103 ? 7.634 7.138 6.549 1.00 81.25 103 ALA A C 1
ATOM 841 O O . ALA A 1 103 ? 8.452 7.676 7.289 1.00 81.25 103 ALA A O 1
ATOM 842 N N . ILE A 1 104 ? 7.126 5.939 6.847 1.00 84.38 104 ILE A N 1
ATOM 843 C CA . ILE A 1 104 ? 7.320 5.276 8.139 1.00 84.38 104 ILE A CA 1
ATOM 844 C C . ILE A 1 104 ? 8.575 4.413 8.068 1.00 84.38 104 ILE A C 1
ATOM 846 O O . ILE A 1 104 ? 8.584 3.324 7.492 1.00 84.38 104 ILE A O 1
ATOM 850 N N . ARG A 1 105 ? 9.666 4.895 8.667 1.00 78.75 105 ARG A N 1
ATOM 851 C CA . ARG A 1 105 ? 10.984 4.236 8.594 1.00 78.75 105 ARG A CA 1
ATOM 852 C C . ARG A 1 105 ? 11.228 3.231 9.717 1.00 78.75 105 ARG A C 1
ATOM 854 O O . ARG A 1 105 ? 12.096 2.369 9.585 1.00 78.75 105 ARG A O 1
ATOM 861 N N . HIS A 1 106 ? 10.493 3.335 10.822 1.00 82.06 106 HIS A N 1
ATOM 862 C CA . HIS A 1 106 ? 10.738 2.518 12.005 1.00 82.06 106 HIS A CA 1
ATOM 863 C C . HIS A 1 106 ? 10.199 1.077 11.841 1.00 82.06 106 HIS A C 1
ATOM 865 O O . HIS A 1 106 ? 9.002 0.907 11.603 1.00 82.06 106 HIS A O 1
ATOM 871 N N . PRO A 1 107 ? 11.024 0.018 12.001 1.00 81.94 107 PRO A N 1
ATOM 872 C CA . PRO A 1 107 ? 10.610 -1.363 11.717 1.00 81.94 107 PRO A CA 1
ATOM 873 C C . PRO A 1 107 ? 9.430 -1.882 12.548 1.00 81.94 107 PRO A C 1
ATOM 875 O O . PRO A 1 107 ? 8.587 -2.606 12.018 1.00 81.94 107 PRO A O 1
ATOM 878 N N . ASN A 1 108 ? 9.344 -1.515 13.833 1.00 83.06 108 ASN A N 1
ATOM 879 C CA . ASN A 1 108 ? 8.233 -1.964 14.683 1.00 83.06 108 ASN A CA 1
ATOM 880 C C . ASN A 1 108 ? 6.916 -1.330 14.217 1.00 83.06 108 ASN A C 1
ATOM 882 O O . ASN A 1 108 ? 5.932 -2.036 14.004 1.00 83.06 108 ASN A O 1
ATOM 886 N N . TYR A 1 109 ? 6.947 -0.028 13.923 1.00 86.31 109 TYR A N 1
ATOM 887 C CA . TYR A 1 109 ? 5.797 0.700 13.387 1.00 86.31 109 TYR A CA 1
ATOM 888 C C . TYR A 1 109 ? 5.394 0.191 12.006 1.00 86.31 109 TYR A C 1
ATOM 890 O O . TYR A 1 109 ? 4.208 0.041 11.742 1.00 86.31 109 TYR A O 1
ATOM 898 N N . GLN A 1 110 ? 6.353 -0.183 11.151 1.00 87.81 110 GLN A N 1
ATOM 899 C CA . GLN A 1 110 ? 6.055 -0.816 9.864 1.00 87.81 110 GLN A CA 1
ATOM 900 C C . GLN A 1 110 ? 5.283 -2.131 10.019 1.00 87.81 110 GLN A C 1
ATOM 902 O O . GLN A 1 110 ? 4.390 -2.411 9.214 1.00 87.81 110 GLN A O 1
ATOM 907 N N . ARG A 1 111 ? 5.614 -2.957 11.019 1.00 89.12 111 ARG A N 1
ATOM 908 C CA . ARG A 1 111 ? 4.909 -4.223 11.261 1.00 89.12 111 ARG A CA 1
ATOM 909 C C . ARG A 1 111 ? 3.480 -3.972 11.727 1.00 89.12 111 ARG A C 1
ATOM 911 O O . ARG A 1 111 ? 2.559 -4.565 11.170 1.00 89.12 111 ARG A O 1
ATOM 918 N N . GLU A 1 112 ? 3.308 -3.098 12.708 1.00 91.50 112 GLU A N 1
ATOM 919 C CA . GLU A 1 112 ? 1.997 -2.773 13.268 1.00 91.50 112 GLU A CA 1
ATOM 920 C C . GLU A 1 112 ? 1.085 -2.109 12.238 1.00 91.50 112 GLU A C 1
ATOM 922 O O . GLU A 1 112 ? -0.031 -2.582 12.010 1.00 91.50 112 GLU A O 1
ATOM 927 N N . ILE A 1 113 ? 1.575 -1.083 11.534 1.00 92.69 113 ILE A N 1
ATOM 928 C CA . ILE A 1 113 ? 0.773 -0.420 10.507 1.00 92.69 113 ILE A CA 1
ATOM 929 C C . ILE A 1 113 ? 0.426 -1.386 9.375 1.00 92.69 113 ILE A C 1
ATOM 931 O O . ILE A 1 113 ? -0.690 -1.358 8.879 1.00 92.69 113 ILE A O 1
ATOM 935 N N . SER A 1 114 ? 1.318 -2.314 9.004 1.00 92.06 114 SER A N 1
ATOM 936 C CA . SER A 1 114 ? 1.003 -3.323 7.982 1.00 92.06 114 SER A CA 1
ATOM 937 C C . SER A 1 114 ? -0.163 -4.225 8.396 1.00 92.06 114 SER A C 1
ATOM 939 O O . SER A 1 114 ? -0.957 -4.613 7.542 1.00 92.06 114 SER A O 1
ATOM 941 N N . GLN A 1 115 ? -0.284 -4.556 9.686 1.00 93.00 115 GLN A N 1
ATOM 942 C CA . GLN A 1 115 ? -1.412 -5.335 10.201 1.00 93.00 115 GLN A CA 1
ATOM 943 C C . GLN A 1 115 ? -2.710 -4.523 10.190 1.00 93.00 115 GLN A C 1
ATOM 945 O O . GLN A 1 115 ? -3.745 -5.049 9.785 1.00 93.00 115 GLN A O 1
ATOM 950 N N . LYS A 1 116 ? -2.661 -3.249 10.596 1.00 93.69 116 LYS A N 1
ATOM 951 C CA . LYS A 1 116 ? -3.827 -2.352 10.559 1.00 93.69 116 LYS A CA 1
ATOM 952 C C . LYS A 1 116 ? -4.282 -2.087 9.113 1.00 93.69 116 LYS A C 1
ATOM 954 O O . LYS A 1 116 ? -5.457 -2.254 8.805 1.00 93.69 116 LYS A O 1
ATOM 959 N N . LEU A 1 117 ? -3.346 -1.835 8.197 1.00 93.81 117 LEU A N 1
ATOM 960 C CA . LEU A 1 117 ? -3.608 -1.688 6.761 1.00 93.81 117 LEU A CA 1
ATOM 961 C C . LEU A 1 117 ? -4.207 -2.949 6.137 1.00 93.81 117 LEU A C 1
ATOM 963 O O . LEU A 1 117 ? -5.049 -2.836 5.258 1.00 93.81 117 LEU A O 1
ATOM 967 N N . ALA A 1 118 ? -3.809 -4.146 6.576 1.00 94.50 118 ALA A N 1
ATOM 968 C CA . ALA A 1 118 ? -4.412 -5.386 6.086 1.00 94.50 118 ALA A CA 1
ATOM 969 C C . ALA A 1 118 ? -5.897 -5.506 6.467 1.00 94.50 118 ALA A C 1
ATOM 971 O O . ALA A 1 118 ? -6.677 -6.046 5.687 1.00 94.50 118 ALA A O 1
ATOM 972 N N . LYS A 1 119 ? -6.290 -4.989 7.639 1.00 94.50 119 LYS A N 1
ATOM 973 C CA . LYS A 1 119 ? -7.698 -4.937 8.060 1.00 94.50 119 LYS A CA 1
ATOM 974 C C . LYS A 1 119 ? -8.480 -3.915 7.236 1.00 94.50 119 LYS A C 1
ATOM 976 O O . LYS A 1 119 ? -9.512 -4.273 6.682 1.00 94.50 119 LYS A O 1
ATOM 981 N N . LEU A 1 120 ? -7.944 -2.701 7.084 1.00 92.88 120 LEU A N 1
ATOM 982 C CA . LEU A 1 120 ? -8.538 -1.649 6.245 1.00 92.88 120 LEU A CA 1
ATOM 983 C C . LEU A 1 120 ? -8.692 -2.091 4.791 1.00 92.88 120 LEU A C 1
ATOM 985 O O . LEU A 1 120 ? -9.713 -1.856 4.155 1.00 92.88 120 LEU A O 1
ATOM 989 N N . TRP A 1 121 ? -7.708 -2.825 4.278 1.00 94.25 121 TRP A N 1
ATOM 990 C CA . TRP A 1 121 ? -7.756 -3.373 2.932 1.00 94.25 121 TRP A CA 1
ATOM 991 C C . TRP A 1 121 ? -8.940 -4.317 2.707 1.00 94.25 121 TRP A C 1
ATOM 993 O O . TRP A 1 121 ? -9.280 -4.587 1.567 1.00 94.25 121 TRP A O 1
ATOM 1003 N N . LEU A 1 122 ? -9.611 -4.853 3.727 1.00 92.56 122 LEU A N 1
ATOM 1004 C CA . LEU A 1 122 ? -10.811 -5.664 3.501 1.00 92.56 122 LEU A CA 1
ATOM 1005 C C . LEU A 1 122 ? -12.018 -4.809 3.097 1.00 92.56 122 LEU A C 1
ATOM 1007 O O . LEU A 1 122 ? -12.816 -5.257 2.273 1.00 92.56 122 LEU A O 1
ATOM 1011 N N . THR A 1 123 ? -12.104 -3.579 3.590 1.00 92.19 123 THR A N 1
ATOM 1012 C CA . THR A 1 123 ? -13.239 -2.663 3.398 1.00 92.19 123 THR A CA 1
ATOM 1013 C C . THR A 1 123 ? -12.934 -1.501 2.455 1.00 92.19 123 THR A C 1
ATOM 1015 O O . THR A 1 123 ? -13.842 -0.764 2.085 1.00 92.19 123 THR A O 1
ATOM 1018 N N . GLU A 1 124 ? -11.679 -1.351 2.032 1.00 90.06 124 GLU A N 1
ATOM 1019 C CA . GLU A 1 124 ? -11.236 -0.234 1.201 1.00 90.06 124 GLU A CA 1
ATOM 1020 C C . GLU A 1 124 ? -11.977 -0.183 -0.158 1.00 90.06 124 GLU A C 1
ATOM 1022 O O . GLU A 1 124 ? -11.935 -1.161 -0.915 1.00 90.06 124 GLU A O 1
ATOM 1027 N N . PRO A 1 125 ? -12.633 0.941 -0.511 1.00 89.56 125 PRO A N 1
ATOM 1028 C CA . PRO A 1 125 ? -13.362 1.072 -1.774 1.00 89.56 125 PRO A CA 1
ATOM 1029 C C . PRO A 1 125 ? -12.430 1.260 -2.979 1.00 89.56 125 PRO A C 1
ATOM 1031 O O . PRO A 1 125 ? -12.792 0.925 -4.104 1.00 89.56 125 PRO A O 1
ATOM 1034 N N . SER A 1 126 ? -11.208 1.751 -2.756 1.00 91.94 126 SER A N 1
ATOM 1035 C CA . SER A 1 126 ? -10.243 2.080 -3.811 1.00 91.94 126 SER A CA 1
ATOM 1036 C C . SER A 1 126 ? -9.485 0.872 -4.390 1.00 91.94 126 SER A C 1
ATOM 1038 O O . SER A 1 126 ? -8.554 1.047 -5.175 1.00 91.94 126 SER A O 1
ATOM 1040 N N . LYS A 1 127 ? -9.870 -0.367 -4.051 1.00 92.31 127 LYS A N 1
ATOM 1041 C CA . LYS A 1 127 ? -9.171 -1.600 -4.475 1.00 92.31 127 LYS A CA 1
ATOM 1042 C C . LYS A 1 127 ? -8.950 -1.703 -5.975 1.00 92.31 127 LYS A C 1
ATOM 1044 O O . LYS A 1 127 ? -7.841 -2.004 -6.398 1.00 92.31 127 LYS A O 1
ATOM 1049 N N . SER A 1 128 ? -9.984 -1.409 -6.757 1.00 92.25 128 SER A N 1
ATOM 1050 C CA . SER A 1 128 ? -9.937 -1.503 -8.218 1.00 92.25 128 SER A CA 1
ATOM 1051 C C . SER A 1 128 ? -8.889 -0.570 -8.828 1.00 92.25 128 SER A C 1
ATOM 1053 O O . SER A 1 128 ? -8.227 -0.933 -9.796 1.00 92.25 128 SER A O 1
ATOM 1055 N N . ILE A 1 129 ? -8.687 0.609 -8.234 1.00 93.69 129 ILE A N 1
ATOM 1056 C CA . ILE A 1 129 ? -7.663 1.573 -8.653 1.00 93.69 129 ILE A CA 1
ATOM 1057 C C . ILE A 1 129 ? -6.266 0.998 -8.385 1.00 93.69 129 ILE A C 1
ATOM 1059 O O . ILE A 1 129 ? -5.395 1.008 -9.255 1.00 93.69 129 ILE A O 1
ATOM 1063 N N . TRP A 1 130 ? -6.065 0.410 -7.205 1.00 94.56 130 TRP A N 1
ATOM 1064 C CA . TRP A 1 130 ? -4.813 -0.265 -6.860 1.00 94.56 130 TRP A CA 1
ATOM 1065 C C . TRP A 1 130 ? -4.545 -1.506 -7.715 1.00 94.56 130 TRP A C 1
ATOM 1067 O O . TRP A 1 130 ? -3.387 -1.763 -8.052 1.00 94.56 130 TRP A O 1
ATOM 1077 N N . ASP A 1 131 ? -5.580 -2.253 -8.101 1.00 93.81 131 ASP A N 1
ATOM 1078 C CA . ASP A 1 131 ? -5.461 -3.367 -9.046 1.00 93.81 131 ASP A CA 1
ATOM 1079 C C . ASP A 1 131 ? -4.925 -2.862 -10.394 1.00 93.81 131 ASP A C 1
ATOM 1081 O O . ASP A 1 131 ? -3.881 -3.342 -10.848 1.00 93.81 131 ASP A O 1
ATOM 1085 N N . GLN A 1 132 ? -5.517 -1.800 -10.956 1.00 93.31 132 GLN A N 1
ATOM 1086 C CA . GLN A 1 132 ? -5.050 -1.176 -12.204 1.00 93.31 132 GLN A CA 1
ATOM 1087 C C . GLN A 1 132 ? -3.602 -0.673 -12.120 1.00 93.31 132 GLN A C 1
ATOM 1089 O O . GLN A 1 132 ? -2.812 -0.876 -13.051 1.00 93.31 132 GLN A O 1
ATOM 1094 N N . TYR A 1 133 ? -3.216 -0.052 -11.001 1.00 93.56 133 TYR A N 1
ATOM 1095 C CA . TYR A 1 133 ? -1.828 0.357 -10.774 1.00 93.56 133 TYR A CA 1
ATOM 1096 C C . TYR A 1 133 ? -0.879 -0.833 -10.791 1.00 93.56 133 TYR A C 1
ATOM 1098 O O . TYR A 1 133 ? 0.196 -0.760 -11.392 1.00 93.56 133 TYR A O 1
ATOM 1106 N N . THR A 1 134 ? -1.262 -1.945 -10.168 1.00 94.00 134 THR A N 1
ATOM 1107 C CA . THR A 1 134 ? -0.404 -3.131 -10.145 1.00 94.00 134 THR A CA 1
ATOM 1108 C C . THR A 1 134 ? -0.320 -3.852 -11.466 1.00 94.00 134 THR A C 1
ATOM 1110 O O . THR A 1 134 ? 0.772 -4.283 -11.829 1.00 94.00 134 THR A O 1
ATOM 1113 N N . GLU A 1 135 ? -1.406 -3.940 -12.222 1.00 93.50 135 GLU A N 1
ATOM 1114 C CA . GLU A 1 135 ? -1.377 -4.477 -13.581 1.00 93.50 135 GLU A CA 1
ATOM 1115 C C . GLU A 1 135 ? -0.441 -3.651 -14.466 1.00 93.50 135 GLU A C 1
ATOM 1117 O O . GLU A 1 135 ? 0.467 -4.192 -15.103 1.00 93.50 135 GLU A O 1
ATOM 1122 N N . SER A 1 136 ? -0.582 -2.326 -14.417 1.00 92.12 136 SER A N 1
ATOM 1123 C CA . SER A 1 136 ? 0.261 -1.390 -15.162 1.00 92.12 136 SER A CA 1
ATOM 1124 C C . SER A 1 136 ? 1.736 -1.496 -14.762 1.00 92.12 136 SER A C 1
ATOM 1126 O O . SER A 1 136 ? 2.615 -1.577 -15.626 1.00 92.12 136 SER A O 1
ATOM 1128 N N . TYR A 1 137 ? 2.028 -1.584 -13.461 1.00 91.94 137 TYR A N 1
ATOM 1129 C CA . TYR A 1 137 ? 3.391 -1.762 -12.964 1.00 91.94 137 TYR A CA 1
ATOM 1130 C C . TYR A 1 137 ? 3.979 -3.123 -13.358 1.00 91.94 137 TYR A C 1
ATOM 1132 O O . TYR A 1 137 ? 5.117 -3.206 -13.816 1.00 91.94 137 TYR A O 1
ATOM 1140 N N . ASN A 1 138 ? 3.213 -4.206 -13.238 1.00 91.81 138 ASN A N 1
ATOM 1141 C CA . ASN A 1 138 ? 3.664 -5.550 -13.600 1.00 91.81 138 ASN A CA 1
ATOM 1142 C C . ASN A 1 138 ? 3.932 -5.666 -15.112 1.00 91.81 138 ASN A C 1
ATOM 1144 O O . ASN A 1 138 ? 4.894 -6.325 -15.523 1.00 91.81 138 ASN A O 1
ATOM 1148 N N . ASN A 1 139 ? 3.152 -4.969 -15.941 1.00 90.25 139 ASN A N 1
ATOM 1149 C CA . ASN A 1 139 ? 3.41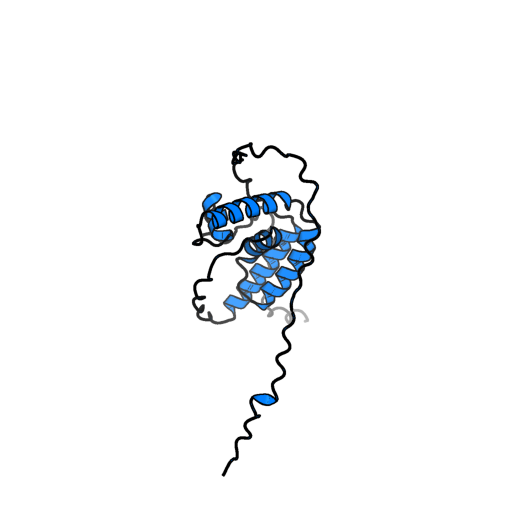9 -4.817 -17.371 1.00 90.25 139 ASN A CA 1
ATOM 1150 C C . ASN A 1 139 ? 4.717 -4.040 -17.623 1.00 90.25 139 ASN A C 1
ATOM 1152 O O . ASN A 1 139 ? 5.548 -4.469 -18.428 1.00 90.25 139 ASN A O 1
ATOM 1156 N N . TYR A 1 140 ? 4.942 -2.942 -16.895 1.00 88.56 140 TYR A N 1
ATOM 1157 C CA . TYR A 1 140 ? 6.198 -2.190 -16.936 1.00 88.56 140 TYR A CA 1
ATOM 1158 C C . TYR A 1 140 ? 7.411 -3.071 -16.581 1.00 88.56 140 TYR A C 1
ATOM 1160 O O . TYR A 1 140 ? 8.413 -3.045 -17.304 1.00 88.56 140 TYR A O 1
ATOM 1168 N N . LEU A 1 141 ? 7.297 -3.916 -15.549 1.00 88.38 141 LEU A N 1
ATOM 1169 C CA . LEU A 1 141 ? 8.337 -4.873 -15.156 1.00 88.38 141 LEU A CA 1
ATOM 1170 C C . LEU A 1 141 ? 8.602 -5.938 -16.225 1.00 88.38 141 LEU A C 1
ATOM 1172 O O . LEU A 1 141 ? 9.757 -6.287 -16.487 1.00 88.38 141 LEU A O 1
ATOM 1176 N N . SER A 1 142 ? 7.540 -6.445 -16.853 1.00 85.06 142 SER A N 1
ATOM 1177 C CA . SER A 1 142 ? 7.617 -7.492 -17.880 1.00 85.06 142 SER A CA 1
ATOM 1178 C C . SER A 1 142 ? 8.329 -7.015 -19.147 1.00 85.06 142 SER A C 1
ATOM 1180 O O . SER A 1 142 ? 8.992 -7.806 -19.812 1.00 85.06 142 SER A O 1
ATOM 1182 N N . ARG A 1 143 ? 8.291 -5.706 -19.430 1.00 84.81 143 ARG A N 1
ATOM 1183 C CA . ARG A 1 143 ? 9.038 -5.057 -20.524 1.00 84.81 143 ARG A CA 1
ATOM 1184 C C . ARG A 1 143 ? 10.541 -4.893 -20.247 1.00 84.81 143 ARG A C 1
ATOM 1186 O O . ARG A 1 143 ? 11.239 -4.257 -21.025 1.00 84.81 143 ARG A O 1
ATOM 1193 N N . GLY A 1 144 ? 11.053 -5.445 -19.145 1.00 79.50 144 GLY A N 1
ATOM 1194 C CA . GLY A 1 144 ? 12.474 -5.394 -18.789 1.00 79.50 144 GLY A CA 1
ATOM 1195 C C . GLY A 1 144 ? 12.875 -4.176 -17.955 1.00 79.50 144 GLY A C 1
ATOM 1196 O O . GLY A 1 144 ? 14.033 -4.079 -17.546 1.00 79.50 144 GLY A O 1
ATOM 1197 N N . ASN A 1 145 ? 11.935 -3.287 -17.623 1.00 77.50 145 ASN A N 1
ATOM 1198 C CA . ASN A 1 145 ? 12.221 -2.108 -16.815 1.00 77.50 145 ASN A CA 1
ATOM 1199 C C . ASN A 1 145 ? 12.276 -2.472 -15.325 1.00 77.50 145 ASN A C 1
ATOM 1201 O O . ASN A 1 145 ? 11.256 -2.671 -14.671 1.00 77.50 145 ASN A O 1
ATOM 1205 N N . LYS A 1 146 ? 13.487 -2.571 -14.769 1.00 74.44 146 LYS A N 1
ATOM 1206 C CA . LYS A 1 146 ? 13.722 -2.994 -13.370 1.00 74.44 146 LYS A CA 1
ATOM 1207 C C . LYS A 1 146 ? 14.325 -1.898 -12.488 1.00 74.44 146 LYS A C 1
ATOM 1209 O O . LYS A 1 146 ? 14.726 -2.176 -11.364 1.00 74.44 146 LYS A O 1
ATOM 1214 N N . GLY A 1 147 ? 14.418 -0.674 -13.007 1.00 73.50 147 GLY A N 1
ATOM 1215 C CA . GLY A 1 147 ? 15.123 0.427 -12.346 1.00 73.50 147 GLY A CA 1
ATOM 1216 C C . GLY A 1 147 ? 14.333 1.141 -11.248 1.00 73.50 147 GLY A C 1
ATOM 1217 O O . GLY A 1 147 ? 14.947 1.776 -10.402 1.00 73.50 147 GLY A O 1
ATOM 1218 N N . LEU A 1 148 ? 12.999 1.035 -11.242 1.00 82.38 148 LEU A N 1
ATOM 1219 C CA . LEU A 1 148 ? 12.133 1.802 -10.339 1.00 82.38 148 LEU A CA 1
ATOM 1220 C C . LEU A 1 148 ? 11.281 0.880 -9.462 1.00 82.38 148 LEU A C 1
ATOM 1222 O O . LEU A 1 148 ? 10.666 -0.076 -9.953 1.00 82.38 148 LEU A O 1
ATOM 1226 N N . GLY A 1 149 ? 11.229 1.180 -8.161 1.00 86.81 149 GLY A N 1
ATOM 1227 C CA . GLY A 1 149 ? 10.229 0.607 -7.262 1.00 86.81 149 GLY A CA 1
ATOM 1228 C C . GLY A 1 149 ? 8.828 1.087 -7.643 1.00 86.81 149 GLY A C 1
ATOM 1229 O O . GLY A 1 149 ? 8.695 2.093 -8.332 1.00 86.81 149 GLY A O 1
ATOM 1230 N N . LEU A 1 150 ? 7.778 0.380 -7.207 1.00 90.06 150 LEU A N 1
ATOM 1231 C CA . LEU A 1 150 ? 6.404 0.759 -7.567 1.00 90.06 150 LEU A CA 1
ATOM 1232 C C . LEU A 1 150 ? 6.087 2.203 -7.185 1.00 90.06 150 LEU A C 1
ATOM 1234 O O . LEU A 1 150 ? 5.496 2.906 -7.990 1.00 90.06 150 LEU A O 1
ATOM 1238 N N . VAL A 1 151 ? 6.476 2.648 -5.989 1.00 89.56 151 VAL A N 1
ATOM 1239 C CA . VAL A 1 151 ? 6.109 3.991 -5.527 1.00 89.56 151 VAL A CA 1
ATOM 1240 C C . VAL A 1 151 ? 6.787 5.061 -6.381 1.00 89.56 151 VAL A C 1
ATOM 1242 O O . VAL A 1 151 ? 6.095 5.938 -6.877 1.00 89.56 151 VAL A O 1
ATOM 1245 N N . ASP A 1 152 ? 8.090 4.922 -6.639 1.00 88.31 152 ASP A N 1
ATOM 1246 C CA . ASP A 1 152 ? 8.846 5.854 -7.491 1.00 88.31 152 ASP A CA 1
ATOM 1247 C C . ASP A 1 152 ? 8.345 5.846 -8.943 1.00 88.31 152 ASP A C 1
ATOM 1249 O O . ASP A 1 152 ? 8.297 6.875 -9.614 1.00 88.31 152 ASP A O 1
ATOM 1253 N N . TRP A 1 153 ? 7.969 4.666 -9.449 1.00 90.75 153 TRP A N 1
ATOM 1254 C CA . TRP A 1 153 ? 7.359 4.531 -10.767 1.00 90.75 153 TRP A CA 1
ATOM 1255 C C . TRP A 1 153 ? 6.001 5.233 -10.821 1.00 90.75 153 TRP A C 1
ATOM 1257 O O . TRP A 1 153 ? 5.767 6.013 -11.738 1.00 90.75 153 TRP A O 1
ATOM 1267 N N . LEU A 1 154 ? 5.134 4.991 -9.837 1.00 90.56 154 LEU A N 1
ATOM 1268 C CA . LEU A 1 154 ? 3.782 5.541 -9.790 1.00 90.56 154 LEU A CA 1
ATOM 1269 C C . LEU A 1 154 ? 3.823 7.067 -9.741 1.00 90.56 154 LEU A C 1
ATOM 1271 O O . LEU A 1 154 ? 3.073 7.731 -10.443 1.00 90.56 154 LEU A O 1
ATOM 1275 N N . THR A 1 155 ? 4.739 7.631 -8.964 1.00 88.62 155 THR A N 1
ATOM 1276 C CA . THR A 1 155 ? 4.819 9.082 -8.773 1.00 88.62 155 THR A CA 1
ATOM 1277 C C . THR A 1 155 ? 5.411 9.772 -9.980 1.00 88.62 155 THR A C 1
ATOM 1279 O O . THR A 1 155 ? 4.949 10.841 -10.355 1.00 88.62 155 THR A O 1
ATOM 1282 N N . LYS A 1 156 ? 6.355 9.117 -10.661 1.00 88.25 156 LYS A N 1
ATOM 1283 C CA . LYS A 1 156 ? 6.838 9.570 -11.963 1.00 88.25 156 LYS A CA 1
ATOM 1284 C C . LYS A 1 156 ? 5.742 9.526 -13.029 1.00 88.25 156 LYS A C 1
ATOM 1286 O O . LYS A 1 156 ? 5.663 10.424 -13.852 1.00 88.25 156 LYS A O 1
ATOM 1291 N N . VAL A 1 157 ? 4.922 8.478 -13.039 1.00 88.00 157 VAL A N 1
ATOM 1292 C CA . VAL A 1 157 ? 3.847 8.306 -14.030 1.00 88.00 157 VAL A CA 1
ATOM 1293 C C . VAL A 1 157 ? 2.706 9.296 -13.806 1.00 88.00 157 VAL A C 1
ATOM 1295 O O . VAL A 1 157 ? 2.149 9.799 -14.775 1.00 88.00 157 VAL A O 1
ATOM 1298 N N . LEU A 1 158 ? 2.392 9.598 -12.548 1.00 86.81 158 LEU A N 1
ATOM 1299 C CA . LEU A 1 158 ? 1.356 10.558 -12.171 1.00 86.81 158 LEU A CA 1
ATOM 1300 C C . LEU A 1 158 ? 1.878 12.004 -12.057 1.00 86.81 158 LEU A C 1
ATOM 1302 O O . LEU A 1 158 ? 1.109 12.886 -11.698 1.00 86.81 158 LEU A O 1
ATOM 1306 N N . ASN A 1 159 ? 3.161 12.253 -12.355 1.00 84.06 159 ASN A N 1
ATOM 1307 C CA . ASN A 1 159 ? 3.826 13.557 -12.206 1.00 84.06 159 ASN A CA 1
ATOM 1308 C C . ASN A 1 159 ? 3.622 14.195 -10.818 1.00 84.06 159 ASN A C 1
ATOM 1310 O O . ASN A 1 159 ? 3.320 15.379 -10.697 1.00 84.06 159 ASN A O 1
ATOM 1314 N N . ILE A 1 160 ? 3.779 13.393 -9.765 1.00 81.00 160 ILE A N 1
ATOM 1315 C CA . ILE A 1 160 ? 3.640 13.835 -8.377 1.00 81.00 160 ILE A CA 1
ATOM 1316 C C . ILE A 1 160 ? 5.030 14.095 -7.808 1.00 81.00 160 ILE A C 1
ATOM 1318 O O . ILE A 1 160 ? 5.805 13.155 -7.598 1.00 81.00 160 ILE A O 1
ATOM 1322 N N . ASP A 1 161 ? 5.308 15.354 -7.487 1.00 71.62 161 ASP A N 1
ATOM 1323 C CA . ASP A 1 161 ? 6.487 15.727 -6.716 1.00 71.62 161 ASP A CA 1
ATOM 1324 C C . ASP A 1 161 ? 6.259 15.402 -5.239 1.00 71.62 161 ASP A C 1
ATOM 1326 O O . ASP A 1 161 ? 5.514 16.051 -4.516 1.00 71.62 161 ASP A O 1
ATOM 1330 N N . LEU A 1 162 ? 6.913 14.338 -4.783 1.00 65.44 162 LEU A N 1
ATOM 1331 C CA . LEU A 1 162 ? 6.877 13.876 -3.393 1.00 65.44 162 LEU A CA 1
ATOM 1332 C C . LEU A 1 162 ? 7.966 14.496 -2.518 1.00 65.44 162 LEU A C 1
ATOM 1334 O O . LEU A 1 162 ? 8.247 13.992 -1.427 1.00 65.44 162 LEU A O 1
ATOM 1338 N N . THR A 1 163 ? 8.630 15.524 -3.034 1.00 53.91 163 THR A N 1
ATOM 1339 C CA . THR A 1 163 ? 9.674 16.284 -2.345 1.00 53.91 163 THR A CA 1
ATOM 1340 C C . THR A 1 163 ? 9.121 16.994 -1.112 1.00 53.91 163 THR A C 1
ATOM 1342 O O . THR A 1 163 ? 9.872 17.264 -0.180 1.00 53.91 163 THR A O 1
ATOM 1345 N N . GLU A 1 164 ? 7.805 17.197 -1.068 1.00 45.78 164 GLU A N 1
ATOM 1346 C CA . GLU A 1 164 ? 7.076 17.554 0.136 1.00 45.78 164 GLU A CA 1
ATOM 1347 C C . GLU A 1 164 ? 6.412 16.299 0.701 1.00 45.78 164 GLU A C 1
ATOM 1349 O O . GLU A 1 164 ? 5.613 15.617 0.050 1.00 45.78 164 GLU A O 1
ATOM 1354 N N . ASP A 1 165 ? 6.806 15.961 1.926 1.00 49.19 165 ASP A N 1
ATOM 1355 C CA . ASP A 1 165 ? 6.101 15.043 2.802 1.00 49.19 165 ASP A CA 1
ATOM 1356 C C . ASP A 1 165 ? 4.603 15.220 2.626 1.00 49.19 165 ASP A C 1
ATOM 1358 O O . ASP A 1 165 ? 4.121 16.241 3.091 1.00 49.19 165 ASP A O 1
ATOM 1362 N N . ILE A 1 166 ? 3.913 14.257 1.987 1.00 48.03 166 ILE A N 1
ATOM 1363 C CA . ILE A 1 166 ? 2.460 14.240 1.720 1.00 48.03 166 ILE A CA 1
ATOM 1364 C C . ILE A 1 166 ? 1.767 15.197 2.688 1.00 48.03 166 ILE A C 1
ATOM 1366 O O . ILE A 1 166 ? 1.488 14.835 3.841 1.00 48.03 166 ILE A O 1
ATOM 1370 N N . ALA A 1 167 ? 1.613 16.441 2.231 1.00 43.88 167 ALA A N 1
ATOM 1371 C CA . ALA A 1 167 ? 0.847 17.453 2.904 1.00 43.88 167 ALA A CA 1
ATOM 1372 C C . ALA A 1 167 ? -0.571 16.975 2.661 1.00 43.88 167 ALA A C 1
ATOM 1374 O O . ALA A 1 167 ? -1.186 17.261 1.639 1.00 43.88 167 ALA A O 1
ATOM 1375 N N . ILE A 1 168 ? -1.030 16.097 3.553 1.00 45.84 168 ILE A N 1
ATOM 1376 C CA . ILE A 1 168 ? -2.449 15.871 3.751 1.00 45.84 168 ILE A CA 1
ATOM 1377 C C . ILE A 1 168 ? -2.966 17.278 4.011 1.00 45.84 168 ILE A C 1
ATOM 1379 O O . ILE A 1 168 ? -2.655 17.842 5.059 1.00 45.84 168 ILE A O 1
ATOM 1383 N N . SER A 1 169 ? -3.597 17.878 3.001 1.00 39.97 169 SER A N 1
ATOM 1384 C CA . SER A 1 169 ? -4.129 19.228 3.066 1.00 39.97 169 SER A CA 1
ATOM 1385 C C . SER A 1 169 ? -4.989 1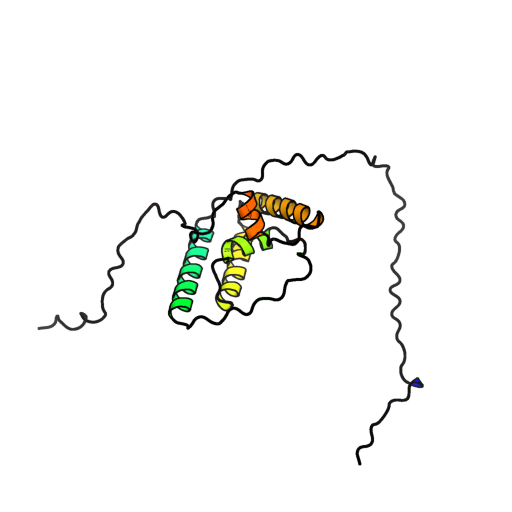9.316 4.317 1.00 39.97 169 SER A C 1
ATOM 1387 O O . SER A 1 169 ? -6.082 18.755 4.382 1.00 39.97 169 SER A O 1
ATOM 1389 N N . GLN A 1 170 ? -4.438 19.959 5.344 1.00 40.72 170 GLN A N 1
ATOM 1390 C CA . GLN A 1 170 ? -5.181 20.399 6.504 1.00 40.72 170 GLN A CA 1
ATOM 1391 C C . GLN A 1 170 ? -6.016 21.585 6.044 1.00 40.72 170 GLN A C 1
ATOM 1393 O O . GLN A 1 170 ? -5.611 22.730 6.208 1.00 40.72 170 GLN A O 1
ATOM 1398 N N . ASP A 1 171 ? -7.186 21.305 5.484 1.00 43.16 171 ASP A N 1
ATOM 1399 C CA . ASP A 1 171 ? -8.308 22.201 5.698 1.00 43.16 171 ASP A CA 1
ATOM 1400 C C . ASP A 1 171 ? -9.064 21.690 6.924 1.00 43.16 171 ASP A C 1
ATOM 1402 O O . ASP A 1 171 ? -9.641 20.603 6.928 1.00 43.16 171 ASP A O 1
ATOM 1406 N N . HIS A 1 172 ? -9.022 22.523 7.964 1.00 42.53 172 HIS A N 1
ATOM 1407 C CA . HIS A 1 172 ? -9.761 22.487 9.226 1.00 42.53 172 HIS A CA 1
ATOM 1408 C C . HIS A 1 172 ? -9.053 21.976 10.497 1.00 42.53 172 HIS A C 1
ATOM 1410 O O . HIS A 1 172 ? -8.897 20.790 10.768 1.00 42.53 172 HIS A O 1
ATOM 1416 N N . PHE A 1 173 ? -8.835 22.979 11.361 1.00 36.09 173 PHE A N 1
ATOM 1417 C CA . PHE A 1 173 ? -8.827 22.954 12.826 1.00 36.09 173 PHE A CA 1
ATOM 1418 C C . PHE A 1 173 ? -7.523 22.572 13.538 1.00 36.09 173 PHE A C 1
ATOM 1420 O O . PHE A 1 173 ? -7.452 21.635 14.331 1.00 36.09 173 PHE A O 1
ATOM 1427 N N . VAL A 1 174 ? -6.517 23.439 13.396 1.00 39.22 174 VAL A N 1
ATOM 1428 C CA . VAL A 1 174 ? -5.559 23.667 14.485 1.00 39.22 174 VAL A CA 1
ATOM 1429 C C . VAL A 1 174 ? -6.336 24.267 15.664 1.00 39.22 174 VAL A C 1
ATOM 1431 O O . VAL A 1 174 ? -6.559 25.474 15.728 1.00 39.22 174 VAL A O 1
ATOM 1434 N N . LYS A 1 175 ? -6.768 23.433 16.617 1.00 43.38 175 LYS A N 1
ATOM 1435 C CA . LYS A 1 175 ? -6.879 23.917 17.998 1.00 43.38 175 LYS A CA 1
ATOM 1436 C C . LYS A 1 175 ? -5.446 24.076 18.501 1.00 43.38 175 LYS A C 1
ATOM 1438 O O . LYS A 1 175 ? -4.705 23.093 18.442 1.00 43.38 175 LYS A O 1
ATOM 1443 N N . PRO A 1 176 ? -5.031 25.266 18.964 1.00 43.75 176 PRO A N 1
ATOM 1444 C CA . PRO A 1 176 ? -3.717 25.420 19.559 1.00 43.75 176 PRO A CA 1
ATOM 1445 C C . PRO A 1 176 ? -3.622 24.465 20.748 1.00 43.75 176 PRO A C 1
ATOM 1447 O O . PRO A 1 176 ? -4.406 24.531 21.696 1.00 43.75 176 PRO A O 1
ATOM 1450 N N . PHE A 1 177 ? -2.685 23.528 20.653 1.00 40.12 177 PHE A N 1
ATOM 1451 C CA . PHE A 1 177 ? -2.255 22.726 21.779 1.00 40.12 177 PHE A CA 1
ATOM 1452 C C . PHE A 1 177 ? -1.550 23.702 22.721 1.00 40.12 177 PHE A C 1
ATOM 1454 O O . PHE A 1 177 ? -0.409 24.086 22.474 1.00 40.12 177 PHE A O 1
ATOM 1461 N N . ASN A 1 178 ? -2.258 24.182 23.745 1.00 44.41 178 ASN A N 1
ATOM 1462 C CA . ASN A 1 178 ? -1.634 24.921 24.833 1.00 44.41 178 ASN A CA 1
ATOM 1463 C C . ASN A 1 178 ? -0.559 24.006 25.425 1.00 44.41 178 ASN A C 1
ATOM 1465 O O . ASN A 1 178 ? -0.875 23.037 26.118 1.00 44.41 178 ASN A O 1
ATOM 1469 N N . SER A 1 179 ? 0.709 24.283 25.118 1.00 46.66 179 SER A N 1
ATOM 1470 C CA . SER A 1 179 ? 1.843 23.662 25.785 1.00 46.66 179 SER A CA 1
ATOM 1471 C C . SER A 1 179 ? 1.873 24.183 27.220 1.00 46.66 179 SER A C 1
ATOM 1473 O O . SER A 1 179 ? 2.532 25.173 27.530 1.00 46.66 179 SER A O 1
ATOM 1475 N N . GLY A 1 180 ? 1.088 23.553 28.088 1.00 40.34 180 GLY A N 1
ATOM 1476 C CA . GLY A 1 180 ? 1.182 23.746 29.524 1.00 40.34 180 GLY A CA 1
ATOM 1477 C C . GLY A 1 180 ? 2.493 23.143 30.003 1.00 40.34 180 GLY A C 1
ATOM 1478 O O . GLY A 1 180 ? 2.639 21.924 30.076 1.00 40.34 180 GLY A O 1
ATOM 1479 N N . THR A 1 181 ? 3.464 23.999 30.297 1.00 44.81 181 THR A N 1
ATOM 1480 C CA . THR A 1 181 ? 4.632 23.644 31.097 1.00 44.81 181 THR A CA 1
ATOM 1481 C C . THR A 1 181 ? 4.140 23.136 32.456 1.00 44.81 181 THR A C 1
ATOM 1483 O O . THR A 1 181 ? 3.258 23.730 33.067 1.00 44.81 181 THR A O 1
ATOM 1486 N N . VAL A 1 182 ? 4.701 22.027 32.940 1.00 48.31 182 VAL A N 1
ATOM 1487 C CA . VAL A 1 182 ? 4.307 21.300 34.169 1.00 48.31 182 VAL A CA 1
ATOM 1488 C C . VAL A 1 182 ? 4.699 22.061 35.461 1.00 48.31 182 VAL A C 1
ATOM 1490 O O . VAL A 1 182 ? 5.051 21.457 36.466 1.00 48.31 182 VAL A O 1
ATOM 1493 N N . GLN A 1 183 ? 4.686 23.397 35.463 1.00 49.22 183 GLN A N 1
ATOM 1494 C CA . GLN A 1 183 ? 5.177 24.206 36.591 1.00 49.22 183 GLN A CA 1
ATOM 1495 C C . GLN A 1 183 ? 4.094 24.933 37.405 1.00 49.22 183 GLN A C 1
ATOM 1497 O O . GLN A 1 183 ? 4.389 25.334 38.525 1.00 49.22 183 GLN A O 1
ATOM 1502 N N . ASP A 1 184 ? 2.835 24.982 36.959 1.00 47.88 184 ASP A N 1
ATOM 1503 C CA . ASP A 1 184 ? 1.812 25.817 37.624 1.00 47.88 184 ASP A CA 1
ATOM 1504 C C . ASP A 1 184 ? 0.809 25.054 38.516 1.00 47.88 184 ASP A C 1
ATOM 1506 O O . ASP A 1 184 ? -0.242 25.579 38.873 1.00 47.88 184 ASP A O 1
ATOM 1510 N N . ILE A 1 185 ? 1.111 23.816 38.927 1.00 53.66 185 ILE A N 1
ATOM 1511 C CA . ILE A 1 185 ? 0.192 23.004 39.761 1.00 53.66 185 ILE A CA 1
ATOM 1512 C C . ILE A 1 185 ? 0.252 23.376 41.263 1.00 53.66 185 ILE A C 1
ATOM 1514 O O . ILE A 1 185 ? -0.588 22.931 42.038 1.00 53.66 185 ILE A O 1
ATOM 1518 N N . TYR A 1 186 ? 1.179 24.234 41.703 1.00 45.97 186 TYR A N 1
ATOM 1519 C CA . TYR A 1 186 ? 1.405 24.495 43.139 1.00 45.97 186 TYR A CA 1
ATOM 1520 C C . TYR A 1 186 ? 1.264 25.955 43.574 1.00 45.97 186 TYR A C 1
ATOM 1522 O O . TYR A 1 186 ? 2.056 26.419 44.392 1.00 45.97 186 TYR A O 1
ATOM 1530 N N . LEU A 1 187 ? 0.279 26.699 43.067 1.00 52.03 187 LEU A N 1
ATOM 1531 C CA . LEU A 1 187 ? 0.121 28.100 43.475 1.00 52.03 187 LEU A CA 1
ATOM 1532 C C . LEU A 1 187 ? -1.316 28.579 43.701 1.00 52.03 187 LEU A C 1
ATOM 1534 O O . LEU A 1 187 ? -1.560 29.759 43.529 1.00 52.03 187 LEU A O 1
ATOM 1538 N N . PHE A 1 188 ? -2.249 27.742 44.165 1.00 51.19 188 PHE A N 1
ATOM 1539 C CA . PHE A 1 188 ? -3.480 28.263 44.783 1.00 51.19 188 PHE A CA 1
ATOM 1540 C C . PHE A 1 188 ? -3.978 27.350 45.905 1.00 51.19 188 PHE A C 1
ATOM 1542 O O . PHE A 1 188 ? -4.820 26.492 45.684 1.00 51.19 188 PHE A O 1
ATOM 1549 N N . ASP A 1 189 ? -3.425 27.557 47.099 1.00 46.38 189 ASP A N 1
ATOM 1550 C CA . ASP A 1 189 ? -4.138 27.382 48.368 1.00 46.38 189 ASP A CA 1
ATOM 1551 C C . ASP A 1 189 ? -3.448 28.254 49.429 1.00 46.38 189 ASP A C 1
ATOM 1553 O O . ASP A 1 189 ? -2.435 27.874 50.025 1.00 46.38 189 ASP A O 1
ATOM 1557 N N . ARG A 1 190 ? -3.967 29.473 49.606 1.00 42.84 190 ARG A N 1
ATOM 1558 C CA . ARG A 1 190 ? -3.842 30.286 50.822 1.00 42.84 190 ARG A CA 1
ATOM 1559 C C . ARG A 1 190 ? -4.917 31.358 50.867 1.00 42.84 190 ARG A C 1
ATOM 1561 O O . ARG A 1 190 ? -5.137 32.000 49.818 1.00 42.84 190 ARG A O 1
#

pLDDT: mean 71.73, std 19.2, range [36.09, 94.94]

InterPro domains:
  IPR006856 Mating-type protein MAT alpha 1, HMG-box [PF04769] (78-154)
  IPR006856 Mating-type protein MAT alpha 1, HMG-box [PS51325] (82-141)

Secondary structure (DSSP, 8-state):
-----PPPTTS---------------------------------PPPPPPPPHHHHHHHHHHHHHHHHHHHHS-------PPPPSSPPP--HHHHHHHHHTTT---HHHHHHHHHHHHHHHHH-TTHHHHHHHHHHHHHHHHTT--SS-HHHHHHHHTT--TTS-------S---------TT-TT----

Radius of gyration: 27.47 Å; chains: 1; bounding box: 58×78×84 Å